Protein AF-0000000085047291 (afdb_homodimer)

Organism: Alkalihalophilus pseudofirmus (strain ATCC BAA-2126 / JCM 17055 / OF4) (NCBI:txid398511)

Radius of gyration: 19.47 Å; Cα contacts (8 Å, |Δi|>4): 853; chains: 2; bounding box: 45×59×49 Å

Structure (mmCIF, N/CA/C/O backbone):
data_AF-0000000085047291-model_v1
#
loop_
_entity.id
_entity.type
_entity.pdbx_description
1 polymer 'Uncharacterized protein'
#
loop_
_atom_site.group_PDB
_atom_site.id
_atom_site.type_symbol
_atom_site.lab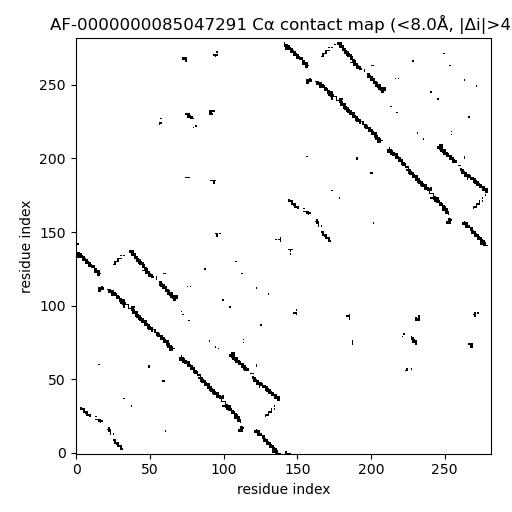el_atom_id
_atom_site.label_alt_id
_atom_site.label_comp_id
_atom_site.label_asym_id
_atom_site.label_entity_id
_atom_site.label_seq_id
_atom_site.pdbx_PDB_ins_code
_atom_site.Cartn_x
_atom_site.Cartn_y
_atom_site.Cartn_z
_atom_site.occupancy
_atom_site.B_iso_or_equiv
_atom_site.auth_seq_id
_atom_site.auth_comp_id
_atom_site.auth_asym_id
_atom_site.auth_atom_id
_atom_site.pdbx_PDB_model_num
ATOM 1 N N . MET A 1 1 ? -6.254 18.75 12.492 1 79.25 1 MET A N 1
ATOM 2 C CA . MET A 1 1 ? -5.867 18.016 11.305 1 79.25 1 MET A CA 1
ATOM 3 C C . MET A 1 1 ? -6.848 16.875 11.031 1 79.25 1 MET A C 1
ATOM 5 O O . MET A 1 1 ? -7.605 16.922 10.062 1 79.25 1 MET A O 1
ATOM 9 N N . LEU A 1 2 ? -6.922 15.859 11.883 1 76.75 2 LEU A N 1
ATOM 10 C CA . LEU A 1 2 ? -7.91 14.781 11.789 1 76.75 2 LEU A CA 1
ATOM 11 C C . LEU A 1 2 ? -9.289 15.273 12.211 1 76.75 2 LEU A C 1
ATOM 13 O O . LEU A 1 2 ? -9.453 15.82 13.312 1 76.75 2 LEU A O 1
ATOM 17 N N . THR A 1 3 ? -10.227 15.109 11.406 1 83.12 3 THR A N 1
ATOM 18 C CA . THR A 1 3 ? -11.523 15.703 11.727 1 83.12 3 THR A CA 1
ATOM 19 C C . THR A 1 3 ? -12.578 14.617 11.914 1 83.12 3 THR A C 1
ATOM 21 O O . THR A 1 3 ? -13.547 14.805 12.664 1 83.12 3 THR A O 1
ATOM 24 N N . GLU A 1 4 ? -12.484 13.602 11.258 1 88.69 4 GLU A N 1
ATOM 25 C CA . GLU A 1 4 ? -13.414 12.484 11.391 1 88.69 4 GLU A CA 1
ATOM 26 C C . GLU A 1 4 ? -12.695 11.141 11.25 1 88.69 4 GLU A C 1
ATOM 28 O O . GLU A 1 4 ? -11.648 11.062 10.594 1 88.69 4 GLU A O 1
ATOM 33 N N . PHE A 1 5 ? -13.258 10.125 11.867 1 93.19 5 PHE A N 1
ATOM 34 C CA . PHE A 1 5 ? -12.68 8.781 11.852 1 93.19 5 PHE A CA 1
ATOM 35 C C . PHE A 1 5 ? -13.773 7.723 11.914 1 93.19 5 PHE A C 1
ATOM 37 O O . PHE A 1 5 ? -14.742 7.867 12.656 1 93.19 5 PHE A O 1
ATOM 44 N N . ASP A 1 6 ? -13.602 6.781 11.078 1 96.25 6 ASP A N 1
ATOM 45 C CA . ASP A 1 6 ? -14.422 5.578 11.148 1 96.25 6 ASP A CA 1
ATOM 46 C C . ASP A 1 6 ? -13.578 4.324 10.945 1 96.25 6 ASP A C 1
ATOM 48 O O . ASP A 1 6 ? -12.469 4.398 10.414 1 96.25 6 ASP A O 1
ATOM 52 N N . GLY A 1 7 ? -14.047 3.189 11.453 1 96.06 7 GLY A N 1
ATOM 53 C CA . GLY A 1 7 ? -13.352 1.923 11.289 1 96.06 7 GLY A CA 1
ATOM 54 C C . GLY A 1 7 ? -14.266 0.719 11.406 1 96.06 7 GLY A C 1
ATOM 55 O O . GLY A 1 7 ? -15.359 0.817 11.977 1 96.06 7 GLY A O 1
ATOM 56 N N . SER A 1 8 ? -13.82 -0.285 10.766 1 95.75 8 SER A N 1
ATOM 57 C CA . SER A 1 8 ? -14.492 -1.574 10.867 1 95.75 8 SER A CA 1
ATOM 58 C C . SER A 1 8 ? -13.508 -2.695 11.164 1 95.75 8 SER A C 1
ATOM 60 O O . SER A 1 8 ? -12.344 -2.633 10.75 1 95.75 8 SER A O 1
ATOM 62 N N . VAL A 1 9 ? -13.914 -3.662 11.961 1 95 9 VAL A N 1
ATOM 63 C CA . VAL A 1 9 ? -13.195 -4.906 12.211 1 95 9 VAL A CA 1
ATOM 64 C C . VAL A 1 9 ? -14.078 -6.098 11.844 1 95 9 VAL A C 1
ATOM 66 O O . VAL A 1 9 ? -15.211 -6.207 12.312 1 95 9 VAL A O 1
ATOM 69 N N . THR A 1 10 ? -13.594 -6.836 10.93 1 93.81 10 THR A N 1
ATOM 70 C CA . THR A 1 10 ? -14.227 -8.102 10.586 1 93.81 10 THR A CA 1
ATOM 71 C C . THR A 1 10 ? -13.492 -9.273 11.234 1 93.81 10 THR A C 1
ATOM 73 O O . THR A 1 10 ? -12.453 -9.703 10.75 1 93.81 10 THR A O 1
ATOM 76 N N . PRO A 1 11 ? -14.039 -9.797 12.234 1 88.94 11 PRO A N 1
ATOM 77 C CA . PRO A 1 11 ? -13.297 -10.75 13.062 1 88.94 11 PRO A CA 1
ATOM 78 C C . PRO A 1 11 ? -13.289 -12.164 12.484 1 88.94 11 PRO A C 1
ATOM 80 O O . PRO A 1 11 ? -12.344 -12.922 12.703 1 88.94 11 PRO A O 1
ATOM 83 N N . ALA A 1 12 ? -14.344 -12.578 11.781 1 88.19 12 ALA A N 1
ATOM 84 C CA . ALA A 1 12 ? -14.469 -13.945 11.273 1 88.19 12 ALA A CA 1
ATOM 85 C C . ALA A 1 12 ? -13.781 -14.086 9.922 1 88.19 12 ALA A C 1
ATOM 87 O O . ALA A 1 12 ? -13.781 -13.156 9.109 1 88.19 12 ALA A O 1
ATOM 88 N N . PRO A 1 13 ? -13.156 -15.195 9.742 1 91.06 13 PRO A N 1
ATOM 89 C CA . PRO A 1 13 ? -12.586 -15.445 8.414 1 91.06 13 PRO A CA 1
ATOM 90 C C . PRO A 1 13 ? -13.633 -15.398 7.309 1 91.06 13 PRO A C 1
ATOM 92 O O . PRO A 1 13 ? -14.773 -15.836 7.504 1 91.06 13 PRO A O 1
ATOM 95 N N . ILE A 1 14 ? -13.32 -14.812 6.262 1 93.62 14 ILE A N 1
ATOM 96 C CA . ILE A 1 14 ? -14.148 -14.734 5.062 1 93.62 14 ILE A CA 1
ATOM 97 C C . ILE A 1 14 ? -13.477 -15.492 3.922 1 93.62 14 ILE A C 1
ATOM 99 O O . ILE A 1 14 ? -12.305 -15.242 3.609 1 93.62 14 ILE A O 1
ATOM 103 N N . THR A 1 15 ? -14.18 -16.422 3.332 1 93.75 15 THR A N 1
ATOM 104 C CA . THR A 1 15 ? -13.703 -17.078 2.121 1 93.75 15 THR A CA 1
ATOM 105 C C . THR A 1 15 ? -13.781 -16.125 0.925 1 93.75 15 THR A C 1
ATOM 107 O O . THR A 1 15 ? -14.836 -15.547 0.658 1 93.75 15 THR A O 1
ATOM 110 N N . ILE A 1 16 ? -12.648 -16.016 0.282 1 91.88 16 ILE A N 1
ATOM 111 C CA . ILE A 1 16 ? -12.586 -15.125 -0.876 1 91.88 16 ILE A CA 1
ATOM 112 C C . ILE A 1 16 ? -12.984 -15.898 -2.135 1 91.88 16 ILE A C 1
ATOM 114 O O . ILE A 1 16 ? -12.422 -16.953 -2.426 1 91.88 16 ILE A O 1
ATOM 118 N N . THR A 1 17 ? -13.883 -15.359 -2.871 1 87.12 17 THR A N 1
ATOM 119 C CA . THR A 1 17 ? -14.477 -16.016 -4.027 1 87.12 17 THR A CA 1
ATOM 120 C C . THR A 1 17 ? -13.641 -15.773 -5.281 1 87.12 17 THR A C 1
ATOM 122 O O . THR A 1 17 ? -12.828 -14.844 -5.316 1 87.12 17 THR A O 1
ATOM 125 N N . GLU A 1 18 ? -13.898 -16.656 -6.211 1 83.19 18 GLU A N 1
ATOM 126 C CA . GLU A 1 18 ? -13.219 -16.531 -7.5 1 83.19 18 GLU A CA 1
ATOM 127 C C . GLU A 1 18 ? -14.156 -15.945 -8.562 1 83.19 18 GLU A C 1
ATOM 129 O O . GLU A 1 18 ? -15.352 -16.25 -8.57 1 83.19 18 GLU A O 1
ATOM 134 N N . PRO A 1 19 ? -13.43 -15.234 -9.461 1 75.75 19 PRO A N 1
ATOM 135 C CA . PRO A 1 19 ? -14.281 -14.828 -10.586 1 75.75 19 PRO A CA 1
ATOM 136 C C . PRO A 1 19 ? -14.883 -16.031 -11.328 1 75.75 19 PRO A C 1
ATOM 138 O O . PRO A 1 19 ? -14.242 -17.078 -11.43 1 75.75 19 PRO A O 1
ATOM 141 N N . PRO A 1 20 ? -16.141 -15.789 -11.711 1 81.06 20 PRO A N 1
ATOM 142 C CA . PRO A 1 20 ? -16.875 -14.539 -11.938 1 81.06 20 PRO A CA 1
ATOM 143 C C . PRO A 1 20 ? -17.75 -14.156 -10.75 1 81.06 20 PRO A C 1
ATOM 145 O O . PRO A 1 20 ? -18.625 -13.297 -10.875 1 8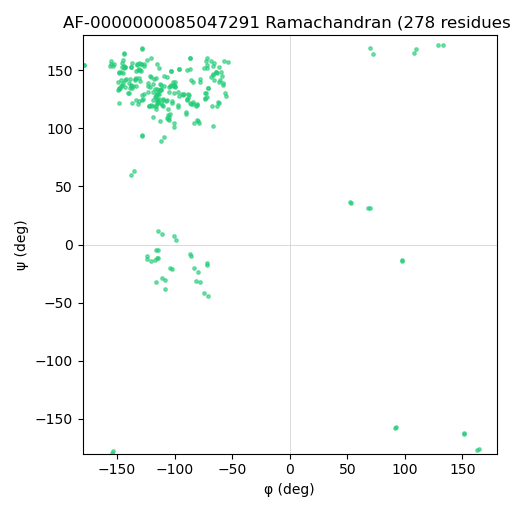1.06 20 PRO A O 1
ATOM 148 N N . ALA A 1 21 ? -17.641 -14.961 -9.672 1 85.06 21 ALA A N 1
ATOM 149 C CA . ALA A 1 21 ? -18.422 -14.555 -8.508 1 85.06 21 ALA A CA 1
ATOM 150 C C . ALA A 1 21 ? -18.125 -13.109 -8.125 1 85.06 21 ALA A C 1
ATOM 152 O O . ALA A 1 21 ? -17.094 -12.547 -8.516 1 85.06 21 ALA A O 1
ATOM 153 N N . ASP A 1 22 ? -19.078 -12.578 -7.457 1 90.88 22 ASP A N 1
ATOM 154 C CA . ASP A 1 22 ? -18.922 -11.219 -6.957 1 90.88 22 ASP A CA 1
ATOM 155 C C . ASP A 1 22 ? -17.828 -11.148 -5.898 1 90.88 22 ASP A C 1
ATOM 157 O O . ASP A 1 22 ? -17.641 -12.094 -5.129 1 90.88 22 ASP A O 1
ATOM 161 N N . PRO A 1 23 ? -17.141 -10 -5.887 1 95.06 23 PRO A N 1
ATOM 162 C CA . PRO A 1 23 ? -16.156 -9.812 -4.812 1 95.06 23 PRO A CA 1
ATOM 163 C C . PRO A 1 23 ? -16.797 -9.875 -3.424 1 95.06 23 PRO A C 1
ATOM 165 O O . PRO A 1 23 ? -17.938 -9.453 -3.246 1 95.06 23 PRO A O 1
ATOM 168 N N . VAL A 1 24 ? -16.062 -10.344 -2.451 1 96.56 24 VAL A N 1
ATOM 169 C CA . VAL A 1 24 ? -16.531 -10.352 -1.069 1 96.56 24 VAL A CA 1
ATOM 170 C C . VAL A 1 24 ? -16.141 -9.039 -0.389 1 96.56 24 VAL A C 1
ATOM 172 O O . VAL A 1 24 ? -15.102 -8.461 -0.695 1 96.56 24 VAL A O 1
ATOM 175 N N . THR A 1 25 ? -16.953 -8.594 0.585 1 97.5 25 THR A N 1
ATOM 176 C CA . THR A 1 25 ? -16.672 -7.395 1.362 1 97.5 25 THR A CA 1
ATOM 177 C C . THR A 1 25 ? -15.883 -7.742 2.625 1 97.5 25 THR A C 1
ATOM 179 O O . THR A 1 25 ? -16.297 -8.602 3.4 1 97.5 25 THR A O 1
ATOM 182 N N . LEU A 1 26 ? -14.789 -7.016 2.828 1 97.81 26 LEU A N 1
ATOM 183 C CA . LEU A 1 26 ? -13.961 -7.262 4.004 1 97.81 26 LEU A CA 1
ATOM 184 C C . LEU A 1 26 ? -14.188 -6.184 5.062 1 97.81 26 LEU A C 1
ATOM 186 O O . LEU A 1 26 ? -13.844 -6.375 6.23 1 97.81 26 LEU A O 1
ATOM 190 N N . GLY A 1 27 ? -14.688 -5.07 4.676 1 98.06 27 GLY A N 1
ATOM 191 C CA . GLY A 1 27 ? -14.969 -3.979 5.594 1 98.06 27 GLY A CA 1
ATOM 192 C C . GLY A 1 27 ? -15.586 -2.773 4.914 1 98.06 27 GLY A C 1
ATOM 193 O O . GLY A 1 27 ? -15.383 -2.555 3.717 1 98.06 27 GLY A O 1
ATOM 194 N N . THR A 1 28 ? -16.297 -2.014 5.621 1 98.38 28 THR A N 1
ATOM 195 C CA . THR A 1 28 ? -16.906 -0.781 5.148 1 98.38 28 THR A CA 1
ATOM 196 C C . THR A 1 28 ? -16.766 0.328 6.188 1 98.38 28 THR A C 1
ATOM 198 O O . THR A 1 28 ? -16.938 0.088 7.387 1 98.38 28 THR A O 1
ATOM 201 N N . VAL A 1 29 ? -16.453 1.478 5.75 1 98.31 29 VAL A N 1
ATOM 202 C CA . VAL A 1 29 ? -16.375 2.658 6.605 1 98.31 29 VAL A CA 1
ATOM 203 C C . VAL A 1 29 ? -17.109 3.824 5.941 1 98.31 29 VAL A C 1
ATOM 205 O O . VAL A 1 29 ? -17.25 3.854 4.715 1 98.31 29 VAL A O 1
ATOM 208 N N . ARG A 1 30 ? -17.531 4.727 6.754 1 98.19 30 ARG A N 1
ATOM 209 C CA . ARG A 1 30 ? -18.297 5.863 6.266 1 98.19 30 ARG A CA 1
ATOM 210 C C . ARG A 1 30 ? -17.875 7.156 6.953 1 98.19 30 ARG A C 1
ATOM 212 O O . ARG A 1 30 ? -17.672 7.18 8.172 1 98.19 30 ARG A O 1
ATOM 219 N N . LEU A 1 31 ? -17.703 8.172 6.137 1 97.44 31 LEU A N 1
ATOM 220 C CA . LEU A 1 31 ? -17.359 9.5 6.637 1 97.44 31 LEU A CA 1
ATOM 221 C C . LEU A 1 31 ? -18.297 10.555 6.062 1 97.44 31 LEU A C 1
ATOM 223 O O . LEU A 1 31 ? -18.875 10.359 4.992 1 97.44 31 LEU A O 1
ATOM 227 N N . PHE A 1 32 ? -18.406 11.609 6.777 1 96.5 32 PHE A N 1
ATOM 228 C CA . PHE A 1 32 ? -19.047 12.805 6.25 1 96.5 32 PHE A CA 1
ATOM 229 C C . PHE A 1 32 ? -18.016 13.875 5.918 1 96.5 32 PHE A C 1
ATOM 231 O O . PHE A 1 32 ? -17.422 14.477 6.816 1 96.5 32 PHE A O 1
ATOM 238 N N . ILE A 1 33 ? -17.828 14.078 4.648 1 94.56 33 ILE A N 1
ATOM 239 C CA . ILE A 1 33 ? -16.859 15.07 4.176 1 94.56 33 ILE A CA 1
ATOM 240 C C . ILE A 1 33 ? -17.531 16.438 4.098 1 94.56 33 ILE A C 1
ATOM 242 O O . ILE A 1 33 ? -18.469 16.641 3.324 1 94.56 33 ILE A O 1
ATOM 246 N N . ASP A 1 34 ? -17.031 17.406 4.789 1 92.25 34 ASP A N 1
ATOM 247 C CA . ASP A 1 34 ? -17.703 18.688 4.863 1 92.25 34 ASP A CA 1
ATOM 248 C C . ASP A 1 34 ? -16.859 19.797 4.23 1 92.25 34 ASP A C 1
ATOM 250 O O . ASP A 1 34 ? -17.297 20.938 4.141 1 92.25 34 ASP A O 1
ATOM 254 N N . ASP A 1 35 ? -15.672 19.5 3.812 1 91.94 35 ASP A N 1
ATOM 255 C CA . ASP A 1 35 ? -14.734 20.453 3.205 1 91.94 35 ASP A CA 1
ATOM 256 C C . ASP A 1 35 ? -14 19.812 2.027 1 91.94 35 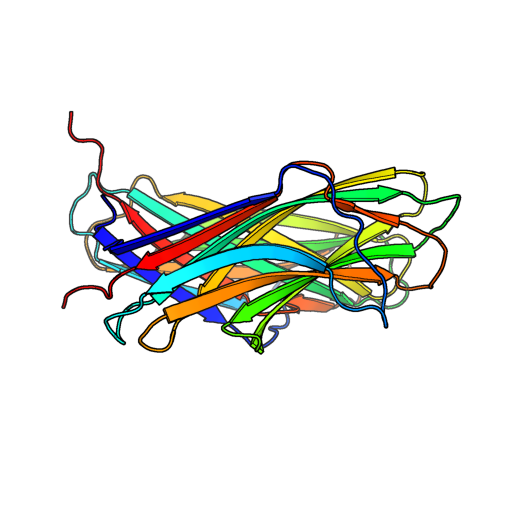ASP A C 1
ATOM 258 O O . ASP A 1 35 ? -13.383 18.75 2.17 1 91.94 35 ASP A O 1
ATOM 262 N N . LEU A 1 36 ? -13.945 20.453 0.867 1 90.81 36 LEU A N 1
ATOM 263 C CA . LEU A 1 36 ? -13.359 19.906 -0.359 1 90.81 36 LEU A CA 1
ATOM 264 C C . LEU A 1 36 ? -11.844 19.844 -0.254 1 90.81 36 LEU A C 1
ATOM 266 O O . LEU A 1 36 ? -11.188 19.156 -1.05 1 90.81 36 LEU A O 1
ATOM 270 N N . THR A 1 37 ? -11.266 20.531 0.674 1 89.62 37 THR A N 1
ATOM 271 C CA . THR A 1 37 ? -9.812 20.516 0.806 1 89.62 37 THR A CA 1
ATOM 272 C C . THR A 1 37 ? -9.352 19.344 1.662 1 89.62 37 THR A C 1
ATOM 274 O O . THR A 1 37 ? -8.156 19.062 1.76 1 89.62 37 THR A O 1
ATOM 277 N N . ASP A 1 38 ? -10.32 18.688 2.252 1 91.94 38 ASP A N 1
ATOM 278 C CA . ASP A 1 38 ? -9.977 17.547 3.105 1 91.94 38 ASP A CA 1
ATOM 279 C C . ASP A 1 38 ? -9.578 16.328 2.271 1 91.94 38 ASP A C 1
ATOM 281 O O . ASP A 1 38 ? -9.938 16.234 1.097 1 91.94 38 ASP A O 1
ATOM 285 N N . ARG A 1 39 ? -8.781 15.508 2.805 1 94.44 39 ARG A N 1
ATOM 286 C CA . ARG A 1 39 ? -8.391 14.219 2.252 1 94.44 39 ARG A CA 1
ATOM 287 C C . ARG A 1 39 ? -8.766 13.086 3.197 1 94.44 39 ARG A C 1
ATOM 289 O O . ARG A 1 39 ? -9.07 13.32 4.367 1 94.44 39 ARG A O 1
ATOM 296 N N . VAL A 1 40 ? -8.82 11.914 2.611 1 96.75 40 VAL A N 1
ATOM 297 C CA . VAL A 1 40 ? -9.148 10.773 3.453 1 96.75 40 VAL A CA 1
ATOM 298 C C . VAL A 1 40 ? -8.023 9.734 3.371 1 96.75 40 VAL A C 1
ATOM 300 O O . VAL A 1 40 ? -7.68 9.273 2.283 1 96.75 40 VAL A O 1
ATOM 303 N N . LEU A 1 41 ? -7.422 9.453 4.492 1 97.38 41 LEU A N 1
ATOM 304 C CA . LEU A 1 41 ? -6.438 8.383 4.605 1 97.38 41 LEU A CA 1
ATOM 305 C C . LEU A 1 41 ? -7.109 7.066 4.965 1 97.38 41 LEU A C 1
ATOM 307 O O . LEU A 1 41 ? -7.707 6.941 6.039 1 97.38 41 LEU A O 1
ATOM 311 N N . LEU A 1 42 ? -7.062 6.086 4.035 1 98.31 42 LEU A N 1
ATOM 312 C CA . LEU A 1 42 ? -7.605 4.746 4.234 1 98.31 42 LEU A CA 1
ATOM 313 C C . LEU A 1 42 ? -6.496 3.762 4.594 1 98.31 42 LEU A C 1
ATOM 315 O O . LEU A 1 42 ? -5.426 3.777 3.986 1 98.31 42 LEU A O 1
ATOM 319 N N . GLN A 1 43 ? -6.758 2.92 5.59 1 98 43 GLN A N 1
ATOM 320 C CA . GLN A 1 43 ? -5.766 1.934 6.012 1 98 43 GLN A CA 1
ATOM 321 C C . GLN A 1 43 ? -6.422 0.587 6.305 1 98 43 GLN A C 1
ATOM 323 O O . GLN A 1 43 ? -7.52 0.532 6.863 1 98 43 GLN A O 1
ATOM 328 N N . ALA A 1 44 ? -5.68 -0.471 5.918 1 98.25 44 ALA A N 1
ATOM 329 C CA . ALA A 1 44 ? -6.199 -1.812 6.172 1 98.25 44 ALA A CA 1
ATOM 330 C C . ALA A 1 44 ? -5.078 -2.77 6.566 1 98.25 44 ALA A C 1
ATOM 332 O O . ALA A 1 44 ? -3.949 -2.643 6.086 1 98.25 44 ALA A O 1
ATOM 333 N N . THR A 1 45 ? -5.312 -3.631 7.449 1 96.81 45 THR A N 1
ATOM 334 C CA . THR A 1 45 ? -4.543 -4.836 7.73 1 96.81 45 THR A CA 1
ATOM 335 C C . THR A 1 45 ? -5.367 -6.086 7.441 1 96.81 45 THR A C 1
ATOM 337 O O . THR A 1 45 ? -6.438 -6.277 8.023 1 96.81 45 THR A O 1
ATOM 340 N N . ILE A 1 46 ? -4.871 -6.949 6.551 1 97.44 46 ILE A N 1
ATOM 341 C CA . ILE A 1 46 ? -5.617 -8.102 6.059 1 97.44 46 ILE A CA 1
ATOM 342 C C . ILE A 1 46 ? -4.773 -9.367 6.203 1 97.44 46 ILE A C 1
ATOM 344 O O . ILE A 1 46 ? -3.969 -9.688 5.324 1 97.44 46 ILE A O 1
ATOM 348 N N . PRO A 1 47 ? -4.938 -10.062 7.254 1 96.94 47 PRO A N 1
ATOM 349 C CA . PRO A 1 47 ? -4.34 -11.406 7.293 1 96.94 47 PRO A CA 1
ATOM 350 C C . PRO A 1 47 ? -5.09 -12.406 6.418 1 96.94 47 PRO A C 1
ATOM 352 O O . PRO A 1 47 ? -6.316 -12.5 6.492 1 96.94 47 PRO A O 1
ATOM 355 N N . TRP A 1 48 ? -4.367 -13.125 5.59 1 95.19 48 TRP A N 1
ATOM 356 C CA . TRP A 1 48 ? -5.035 -14.094 4.723 1 95.19 48 TRP A CA 1
ATOM 357 C C . TRP A 1 48 ? -4.18 -15.344 4.543 1 95.19 48 TRP A C 1
ATOM 359 O O . TRP A 1 48 ? -2.992 -15.344 4.883 1 95.19 48 TRP A O 1
ATOM 369 N N . ARG A 1 49 ? -4.887 -16.359 4.059 1 93.12 49 ARG A N 1
ATOM 370 C CA . ARG A 1 49 ? -4.23 -17.641 3.891 1 93.12 49 ARG A CA 1
ATOM 371 C C . ARG A 1 49 ? -4.727 -18.359 2.637 1 93.12 49 ARG A C 1
ATOM 373 O O . ARG A 1 49 ? -5.824 -18.078 2.15 1 93.12 49 ARG A O 1
ATOM 380 N N . ILE A 1 50 ? -3.857 -19.172 2.123 1 91 50 ILE A N 1
ATOM 381 C CA . ILE A 1 50 ? -4.188 -20.047 1.006 1 91 50 ILE A CA 1
ATOM 382 C C . ILE A 1 50 ? -4.117 -21.516 1.455 1 91 50 ILE A C 1
ATOM 384 O O . ILE A 1 50 ? -3.166 -21.906 2.127 1 91 50 ILE A O 1
ATOM 388 N N . ASP A 1 51 ? -5.145 -22.219 1.164 1 88.31 51 ASP A N 1
ATOM 389 C CA . ASP A 1 51 ? -5.16 -23.656 1.334 1 88.31 51 ASP A CA 1
ATOM 390 C C . ASP A 1 51 ? -5.285 -24.375 -0.013 1 88.31 51 ASP A C 1
ATOM 392 O O . ASP A 1 51 ? -6.176 -24.062 -0.804 1 88.31 51 ASP A O 1
ATOM 396 N N . LEU A 1 52 ? -4.316 -25.188 -0.266 1 83.38 52 LEU A N 1
ATOM 397 C CA . LEU A 1 52 ? -4.309 -25.891 -1.546 1 83.38 52 LEU A CA 1
ATOM 398 C C . LEU A 1 52 ? -4.062 -27.391 -1.346 1 83.38 52 LEU A C 1
ATOM 400 O O . LEU A 1 52 ? -3.684 -27.812 -0.254 1 83.38 52 LEU A O 1
ATOM 404 N N . GLU A 1 53 ? -4.508 -28.219 -2.316 1 77.31 53 GLU A N 1
ATOM 405 C CA . GLU A 1 53 ? -4.203 -29.641 -2.354 1 77.31 53 GLU A CA 1
ATOM 406 C C . GLU A 1 53 ? -3.277 -29.984 -3.52 1 77.31 53 GLU A C 1
ATOM 408 O O . GLU A 1 53 ? -3.74 -30.219 -4.637 1 77.31 53 GLU A O 1
ATOM 413 N N . ASP A 1 54 ? -2.012 -29.922 -3.305 1 75.25 54 ASP A N 1
ATOM 414 C CA . ASP A 1 54 ? -1.031 -30.391 -4.281 1 75.25 54 ASP A CA 1
ATOM 415 C C . ASP A 1 54 ? -0.991 -29.469 -5.5 1 75.25 54 ASP A C 1
ATOM 417 O O . ASP A 1 54 ? -1.006 -29.938 -6.637 1 75.25 54 ASP A O 1
ATOM 421 N N . GLU A 1 55 ? -1.229 -28.266 -5.41 1 75.81 55 GLU A N 1
ATOM 422 C CA . GLU A 1 55 ? -1.176 -27.328 -6.527 1 75.81 55 GLU A CA 1
ATOM 423 C C . GLU A 1 55 ? 0.058 -26.438 -6.438 1 75.81 55 GLU A C 1
ATOM 425 O O . GLU A 1 55 ? 0.586 -26.203 -5.348 1 75.81 55 GLU A O 1
ATOM 430 N N . THR A 1 56 ? 0.566 -26.156 -7.598 1 77.62 56 THR A N 1
ATOM 431 C CA . THR A 1 56 ? 1.662 -25.203 -7.695 1 77.62 56 THR A CA 1
ATOM 432 C C . THR A 1 56 ? 1.274 -24.031 -8.586 1 77.62 56 THR A C 1
ATOM 434 O O . THR A 1 56 ? 0.409 -24.156 -9.453 1 77.62 56 THR A O 1
ATOM 437 N N . GLY A 1 57 ? 1.707 -22.828 -8.281 1 82.19 57 GLY A N 1
ATOM 438 C CA . GLY A 1 57 ? 1.437 -21.641 -9.078 1 82.19 57 GLY A CA 1
ATOM 439 C C . GLY A 1 57 ? 1.418 -20.375 -8.258 1 82.19 57 GLY A C 1
ATOM 440 O O . GLY A 1 57 ? 2.051 -20.297 -7.203 1 82.19 57 GLY A O 1
ATOM 441 N N . LEU A 1 58 ? 0.831 -19.344 -8.828 1 84.75 58 LEU A N 1
ATOM 442 C CA . LEU A 1 58 ? 0.652 -18.062 -8.164 1 84.75 58 LEU A CA 1
ATOM 443 C C . LEU A 1 58 ? -0.781 -17.891 -7.668 1 84.75 58 LEU A C 1
ATOM 445 O O . LEU A 1 58 ? -1.729 -18.047 -8.438 1 84.75 58 LEU A O 1
ATOM 449 N N . PHE A 1 59 ? -0.876 -17.656 -6.371 1 87.25 59 PHE A N 1
ATOM 450 C CA . PHE A 1 59 ? -2.182 -17.531 -5.734 1 87.25 59 PHE A CA 1
ATOM 451 C C . PHE A 1 59 ? -2.234 -16.281 -4.844 1 87.25 59 PHE A C 1
ATOM 453 O O . PHE A 1 59 ? -1.225 -15.891 -4.262 1 87.25 59 PHE A O 1
ATOM 460 N N . GLY A 1 60 ? -3.402 -15.781 -4.758 1 90.75 60 GLY A N 1
ATOM 461 C CA . GLY A 1 60 ? -3.562 -14.68 -3.826 1 90.75 60 GLY 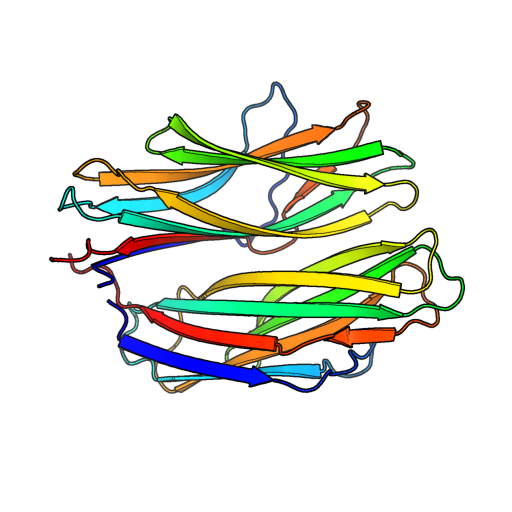A CA 1
ATOM 462 C C . GLY A 1 60 ? -4.82 -13.867 -4.074 1 90.75 60 GLY A C 1
ATOM 463 O O . GLY A 1 60 ? -5.66 -14.25 -4.887 1 90.75 60 GLY A O 1
ATOM 464 N N . PRO A 1 61 ? -5.012 -12.875 -3.367 1 94.25 61 PRO A N 1
ATOM 465 C CA . PRO A 1 61 ? -6.191 -12.016 -3.508 1 94.25 61 PRO A CA 1
ATOM 466 C C . PRO A 1 61 ? -5.93 -10.789 -4.375 1 94.25 61 PRO A C 1
ATOM 468 O O . PRO A 1 61 ? -4.793 -10.32 -4.457 1 94.25 61 PRO A O 1
ATOM 471 N N . ILE A 1 62 ? -6.953 -10.359 -4.992 1 95.5 62 ILE A N 1
ATOM 472 C CA . ILE A 1 62 ? -7.074 -9.008 -5.531 1 95.5 62 ILE A CA 1
ATOM 473 C C . ILE A 1 62 ? -7.84 -8.125 -4.547 1 95.5 62 ILE A C 1
ATOM 475 O O . ILE A 1 62 ? -8.992 -8.406 -4.219 1 95.5 62 ILE A O 1
ATOM 479 N N . PHE A 1 63 ? -7.184 -7.102 -4.074 1 97.12 63 PHE A N 1
ATOM 480 C CA . PHE A 1 63 ? -7.855 -6.172 -3.172 1 97.12 63 PHE A CA 1
ATOM 481 C C . PHE A 1 63 ? -8.32 -4.93 -3.922 1 97.12 63 PHE A C 1
ATOM 483 O O . PHE A 1 63 ? -7.609 -4.414 -4.785 1 97.12 63 PHE A O 1
ATOM 490 N N . ARG A 1 64 ? -9.531 -4.488 -3.543 1 97.88 64 ARG A N 1
ATOM 491 C CA . ARG A 1 64 ? -10.062 -3.242 -4.09 1 97.88 64 ARG A CA 1
ATOM 492 C C . ARG A 1 64 ? -10.656 -2.371 -2.988 1 97.88 64 ARG A C 1
ATOM 494 O O . ARG A 1 64 ? -11.266 -2.881 -2.049 1 97.88 64 ARG A O 1
ATOM 501 N N . ILE A 1 65 ? -10.406 -1.098 -3.176 1 98.5 65 ILE A N 1
ATOM 502 C CA . ILE A 1 65 ? -11.164 -0.125 -2.391 1 98.5 65 ILE A CA 1
ATOM 503 C C . ILE A 1 65 ? -12.133 0.629 -3.297 1 98.5 65 ILE A C 1
ATOM 505 O O . ILE A 1 65 ? -11.727 1.206 -4.309 1 98.5 65 ILE A O 1
ATOM 509 N N . LEU A 1 66 ? -13.383 0.598 -2.908 1 98.62 66 LEU A N 1
ATOM 510 C CA . LEU A 1 66 ? -14.445 1.308 -3.619 1 98.62 66 LEU A CA 1
ATOM 511 C C . LEU A 1 66 ? -14.836 2.582 -2.879 1 98.62 66 LEU A C 1
ATOM 513 O O . LEU A 1 66 ? -14.914 2.59 -1.647 1 98.62 66 LEU A O 1
ATOM 517 N N . ARG A 1 67 ? -15.023 3.6 -3.588 1 98.69 67 ARG A N 1
ATOM 518 C CA . ARG A 1 67 ? -15.641 4.832 -3.109 1 98.69 67 ARG A CA 1
ATOM 519 C C . ARG A 1 67 ? -17.062 4.984 -3.652 1 98.69 67 ARG A C 1
ATOM 521 O O . ARG A 1 67 ? -17.25 5.219 -4.848 1 98.69 67 ARG A O 1
ATOM 528 N N . ASN A 1 68 ? -18 4.84 -2.834 1 98.38 68 ASN A N 1
ATOM 529 C CA . ASN A 1 68 ? -19.391 4.867 -3.258 1 98.38 68 ASN A CA 1
ATOM 530 C C . ASN A 1 68 ? -19.656 3.885 -4.398 1 98.38 68 ASN A C 1
ATOM 532 O O . ASN A 1 68 ? -20.344 4.219 -5.367 1 98.38 68 ASN A O 1
ATOM 536 N N . GLY A 1 69 ? -18.969 2.758 -4.344 1 97.44 69 GLY A N 1
ATOM 537 C CA . GLY A 1 69 ? -19.234 1.692 -5.297 1 97.44 69 GLY A CA 1
ATOM 538 C C . GLY A 1 69 ? -18.266 1.686 -6.461 1 97.44 69 GLY A C 1
ATOM 539 O O . GLY A 1 69 ? -18.172 0.701 -7.199 1 97.44 69 GLY A O 1
ATOM 540 N N . ASP A 1 70 ? -17.5 2.766 -6.641 1 97.75 70 ASP A N 1
ATOM 541 C CA . ASP A 1 70 ? -16.531 2.85 -7.723 1 97.75 70 ASP A CA 1
ATOM 542 C C . ASP A 1 70 ? -15.117 2.541 -7.223 1 97.75 70 ASP A C 1
ATOM 544 O O . ASP A 1 70 ? -14.695 3.07 -6.195 1 97.75 70 ASP A O 1
ATOM 548 N N . PRO A 1 71 ? -14.406 1.771 -7.984 1 97.31 71 PRO A N 1
ATOM 549 C CA . PRO A 1 71 ? -13.055 1.443 -7.531 1 97.31 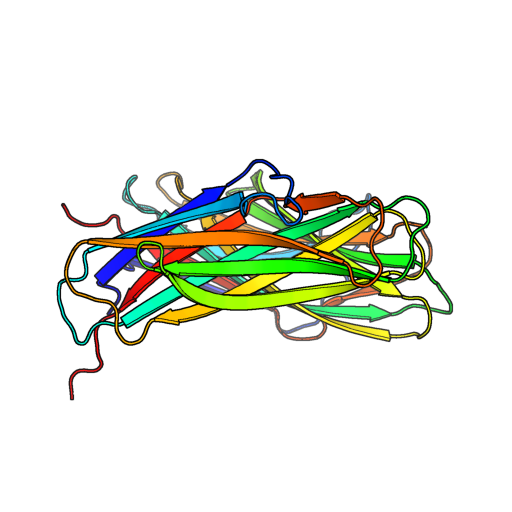71 PRO A CA 1
ATOM 550 C C . PRO A 1 71 ? -12.102 2.637 -7.602 1 97.31 71 PRO A C 1
ATOM 552 O O . PRO A 1 71 ? -12.062 3.342 -8.609 1 97.31 71 PRO A O 1
ATOM 555 N N . ILE A 1 72 ? -11.281 2.877 -6.535 1 97.5 72 ILE A N 1
ATOM 556 C CA . ILE A 1 72 ? -10.289 3.951 -6.527 1 97.5 72 ILE A CA 1
ATOM 557 C C . ILE A 1 72 ? -8.906 3.373 -6.242 1 97.5 72 ILE A C 1
ATOM 559 O O . ILE A 1 72 ? -7.902 4.086 -6.312 1 97.5 72 ILE A O 1
ATOM 563 N N . PHE A 1 73 ? -8.875 2.158 -5.82 1 97.25 73 PHE A N 1
ATOM 564 C CA . PHE A 1 73 ? -7.629 1.424 -5.605 1 97.25 73 PHE A CA 1
ATOM 565 C C . PHE A 1 73 ? -7.805 -0.05 -5.953 1 97.25 73 PHE A C 1
ATOM 567 O O . PHE A 1 73 ? -8.844 -0.646 -5.648 1 97.25 73 PHE A O 1
ATOM 574 N N . GLU A 1 74 ? -6.852 -0.67 -6.59 1 97.12 74 GLU A N 1
ATOM 575 C CA . GLU A 1 74 ? -6.816 -2.105 -6.852 1 97.12 74 GLU A CA 1
ATOM 576 C C . GLU A 1 74 ? -5.383 -2.621 -6.906 1 97.12 74 GLU A C 1
ATOM 578 O O . GLU A 1 74 ? -4.531 -2.035 -7.578 1 97.12 74 GLU A O 1
ATOM 583 N N . ALA A 1 75 ? -5.152 -3.67 -6.25 1 95.25 75 ALA A N 1
ATOM 584 C CA . ALA A 1 75 ? -3.832 -4.289 -6.285 1 95.25 75 ALA A CA 1
ATOM 585 C C . ALA A 1 75 ? -3.924 -5.793 -6.027 1 95.25 75 ALA A C 1
ATOM 587 O O . ALA A 1 75 ? -4.875 -6.262 -5.398 1 95.25 75 ALA A O 1
ATOM 588 N N . ILE A 1 76 ? -2.963 -6.543 -6.504 1 93.69 76 ILE A N 1
ATOM 589 C CA . ILE A 1 76 ? -2.875 -7.992 -6.352 1 93.69 76 ILE A CA 1
ATOM 590 C C . ILE A 1 76 ? -1.705 -8.344 -5.434 1 93.69 76 ILE A C 1
ATOM 592 O O . ILE A 1 76 ? -0.628 -7.754 -5.539 1 93.69 76 ILE A O 1
ATOM 596 N N . ASP A 1 77 ? -1.907 -9.18 -4.516 1 94 77 ASP A N 1
ATOM 597 C CA . ASP A 1 77 ? -0.863 -9.727 -3.652 1 94 77 ASP A CA 1
ATOM 598 C C . ASP A 1 77 ? -0.757 -11.242 -3.801 1 94 77 ASP A C 1
ATOM 600 O O . ASP A 1 77 ? -1.613 -11.977 -3.309 1 94 77 ASP A O 1
ATOM 604 N N . THR A 1 78 ? 0.295 -11.688 -4.398 1 89.81 78 THR A N 1
ATOM 605 C CA . THR A 1 78 ? 0.346 -13.117 -4.715 1 89.81 78 THR A CA 1
ATOM 606 C C . THR A 1 78 ? 1.472 -13.797 -3.945 1 89.81 78 THR A C 1
ATOM 608 O O . THR A 1 78 ? 2.426 -13.148 -3.518 1 89.81 78 THR A O 1
ATOM 611 N N . LEU A 1 79 ? 1.305 -15.055 -3.76 1 86.06 79 LEU A N 1
ATOM 612 C CA . LEU A 1 79 ? 2.324 -16 -3.305 1 86.06 79 LEU A CA 1
ATOM 613 C C . LEU A 1 79 ? 2.574 -17.078 -4.352 1 86.06 79 LEU A C 1
ATOM 615 O O . LEU A 1 79 ? 1.634 -17.562 -4.98 1 86.06 79 LEU A O 1
ATOM 619 N N . GLN A 1 80 ? 3.826 -17.359 -4.5 1 83.88 80 GLN A N 1
ATOM 620 C CA . GLN A 1 80 ? 4.16 -18.547 -5.277 1 83.88 80 GLN A CA 1
ATOM 621 C C . GLN A 1 80 ? 4.215 -19.781 -4.387 1 83.88 80 GLN A C 1
ATOM 623 O O . GLN A 1 80 ? 4.945 -19.812 -3.393 1 83.88 80 GLN A O 1
ATOM 628 N N . ILE A 1 81 ? 3.49 -20.703 -4.805 1 80.44 81 ILE A N 1
ATOM 629 C CA . ILE A 1 81 ? 3.479 -21.953 -4.051 1 80.44 81 ILE A CA 1
ATOM 630 C C . ILE A 1 81 ? 4.031 -23.078 -4.918 1 80.44 81 ILE A C 1
ATOM 632 O O . ILE A 1 81 ? 3.527 -23.344 -6.012 1 80.44 81 ILE A O 1
ATOM 636 N N . THR A 1 82 ? 5.074 -23.625 -4.551 1 80.25 82 THR A N 1
ATOM 637 C CA . THR A 1 82 ? 5.707 -24.734 -5.273 1 80.25 82 THR A CA 1
ATOM 638 C C . THR A 1 82 ? 5.551 -26.047 -4.512 1 80.25 82 THR A C 1
ATOM 640 O O . THR A 1 82 ? 5.645 -27.125 -5.098 1 80.25 82 THR A O 1
ATOM 643 N N . ASP A 1 83 ? 5.5 -25.828 -3.227 1 78 83 ASP A N 1
ATOM 644 C CA . ASP A 1 83 ? 5.285 -26.969 -2.334 1 78 83 ASP A CA 1
ATOM 645 C C . ASP A 1 83 ? 4.504 -26.547 -1.089 1 78 83 ASP A C 1
ATOM 647 O O . ASP A 1 83 ? 4.594 -25.391 -0.653 1 78 83 ASP A O 1
ATOM 651 N N . GLY A 1 84 ? 3.781 -27.391 -0.615 1 75.69 84 GLY A N 1
ATOM 652 C CA . GLY A 1 84 ? 3.037 -27.109 0.602 1 75.69 84 GLY A CA 1
ATOM 653 C C . GLY A 1 84 ? 1.545 -26.969 0.367 1 75.69 84 GLY A C 1
ATOM 654 O O . GLY A 1 84 ? 1.1 -26.859 -0.777 1 75.69 84 GLY A O 1
ATOM 655 N N . PHE A 1 85 ? 0.85 -26.969 1.532 1 78.62 85 PHE A N 1
ATOM 656 C CA . PHE A 1 85 ? -0.605 -27.031 1.456 1 78.62 85 PHE A CA 1
ATOM 657 C C . PHE A 1 85 ? -1.232 -25.781 2.051 1 78.62 85 PHE A C 1
ATOM 659 O O . PHE A 1 85 ? -2.424 -25.531 1.865 1 78.62 85 PHE A O 1
ATOM 666 N N . CYS A 1 86 ? -0.373 -25.031 2.768 1 80.38 86 CYS A N 1
ATOM 667 C CA . CYS A 1 86 ? -0.946 -23.844 3.402 1 80.38 86 CYS A CA 1
ATOM 668 C C . CYS A 1 86 ? 0.088 -22.734 3.518 1 80.38 86 CYS A C 1
ATOM 670 O O . CYS A 1 86 ? 1.251 -22.984 3.832 1 80.38 86 CYS A O 1
ATOM 672 N N . PHE A 1 87 ? -0.419 -21.484 3.24 1 88.88 87 PHE A N 1
ATOM 673 C CA . PHE A 1 87 ? 0.436 -20.312 3.375 1 88.88 87 PHE A CA 1
ATOM 674 C C . PHE A 1 87 ? -0.331 -19.156 4 1 88.88 87 PHE A C 1
ATOM 676 O O . PHE A 1 87 ? -1.518 -18.969 3.725 1 88.88 87 PHE A O 1
ATOM 683 N N . ASN A 1 88 ? 0.337 -18.469 4.887 1 91.62 88 ASN A N 1
ATOM 684 C CA . ASN A 1 88 ? -0.237 -17.297 5.543 1 91.62 88 ASN A CA 1
ATOM 685 C C . ASN A 1 88 ? 0.537 -16.031 5.207 1 91.62 88 ASN A C 1
ATOM 687 O O . ASN A 1 88 ? 1.76 -16.062 5.059 1 91.62 88 ASN A O 1
ATOM 691 N N . ARG A 1 89 ? -0.277 -14.977 5.086 1 93.44 89 ARG A N 1
ATOM 692 C CA . ARG A 1 89 ? 0.323 -13.672 4.832 1 93.44 89 ARG A CA 1
ATOM 693 C C . ARG A 1 89 ? -0.503 -12.555 5.465 1 93.44 89 ARG A C 1
ATOM 695 O O . ARG A 1 89 ? -1.723 -12.68 5.594 1 93.44 89 ARG A O 1
ATOM 702 N N . ILE A 1 90 ? 0.195 -11.492 5.895 1 94.25 90 ILE A N 1
ATOM 703 C CA . ILE A 1 90 ? -0.463 -10.266 6.324 1 94.25 90 ILE A CA 1
ATOM 704 C C . ILE A 1 90 ? -0.208 -9.156 5.305 1 94.25 90 ILE A C 1
ATOM 706 O O . ILE A 1 90 ? 0.944 -8.82 5.016 1 94.25 90 ILE A O 1
ATOM 710 N N . THR A 1 91 ? -1.278 -8.633 4.711 1 96.38 91 THR A N 1
ATOM 711 C CA . THR A 1 91 ? -1.156 -7.504 3.797 1 96.38 91 THR A CA 1
ATOM 712 C C . THR A 1 91 ? -1.629 -6.215 4.465 1 96.38 91 THR A C 1
ATOM 714 O O . THR A 1 91 ? -2.684 -6.191 5.105 1 96.38 91 THR A O 1
ATOM 717 N N . SER A 1 92 ? -0.829 -5.172 4.375 1 97.31 92 SER A N 1
ATOM 718 C CA . SER A 1 92 ? -1.214 -3.84 4.832 1 97.31 92 SER A CA 1
ATOM 719 C C . SER A 1 92 ? -1.361 -2.873 3.662 1 97.31 92 SER A C 1
ATOM 721 O O . SER A 1 92 ? -0.556 -2.891 2.73 1 97.31 92 SER A O 1
ATOM 723 N N . ILE A 1 93 ? -2.387 -2.061 3.689 1 97 93 ILE A N 1
ATOM 724 C CA . ILE A 1 93 ? -2.633 -1.068 2.648 1 97 93 ILE A CA 1
ATOM 725 C C . ILE A 1 93 ? -2.84 0.304 3.283 1 97 93 ILE A C 1
ATOM 727 O O . ILE A 1 93 ? -3.562 0.435 4.273 1 97 93 ILE A O 1
ATOM 731 N N . THR A 1 94 ? -2.176 1.24 2.852 1 97.06 94 THR A N 1
ATOM 732 C CA . THR A 1 94 ? -2.465 2.656 3.047 1 97.06 94 THR A CA 1
ATOM 733 C C . THR A 1 94 ? -2.789 3.33 1.716 1 97.06 94 THR A C 1
ATOM 735 O O . THR A 1 94 ? -2.035 3.201 0.749 1 97.06 94 THR A O 1
ATOM 738 N N . PHE A 1 95 ? -3.885 3.924 1.606 1 97.81 95 PHE A N 1
ATOM 739 C CA . PHE A 1 95 ? -4.277 4.629 0.393 1 97.81 95 PHE A CA 1
ATOM 740 C C . PHE A 1 95 ? -4.848 6.004 0.726 1 97.81 95 PHE A C 1
ATOM 742 O O . PHE A 1 95 ? -5.59 6.156 1.697 1 97.81 95 PHE A O 1
ATOM 749 N N . LEU A 1 96 ? -4.438 6.992 -0.051 1 97.69 96 LEU A N 1
ATOM 750 C CA . LEU A 1 96 ? -4.902 8.359 0.141 1 97.69 96 LEU A CA 1
ATOM 751 C C . LEU A 1 96 ? -5.91 8.75 -0.935 1 97.69 96 LEU A C 1
ATOM 753 O O . LEU A 1 96 ? -5.578 8.781 -2.121 1 97.69 96 LEU A O 1
ATOM 757 N N . ASP A 1 97 ? -7.168 8.938 -0.546 1 97.5 97 ASP A N 1
ATOM 758 C CA . ASP A 1 97 ? -8.148 9.586 -1.421 1 97.5 97 ASP A CA 1
ATOM 759 C C . ASP A 1 97 ? -7.973 11.102 -1.412 1 97.5 97 ASP A C 1
ATOM 761 O O . ASP A 1 97 ? -8.406 11.773 -0.474 1 97.5 97 ASP A O 1
ATOM 765 N N . GLU A 1 98 ? -7.418 11.602 -2.438 1 94.69 98 GLU A N 1
ATOM 766 C CA . GLU A 1 98 ? -6.988 12.992 -2.469 1 94.69 98 GLU A CA 1
ATOM 767 C C . GLU A 1 98 ? -8.164 13.93 -2.727 1 94.69 98 GLU A C 1
ATOM 769 O O . GLU A 1 98 ? -8.094 15.125 -2.432 1 94.69 98 GLU A O 1
ATOM 774 N N . ASN A 1 99 ? -9.219 13.383 -3.352 1 94.5 99 ASN A N 1
ATOM 775 C CA . ASN A 1 99 ? -10.336 14.234 -3.738 1 94.5 99 ASN A CA 1
ATOM 776 C C . ASN A 1 99 ? -11.68 13.594 -3.404 1 94.5 99 ASN A C 1
ATOM 778 O O . ASN A 1 99 ? -12.516 13.406 -4.285 1 94.5 99 ASN A O 1
ATOM 782 N N . PRO A 1 100 ? -11.906 13.383 -2.131 1 96.38 100 PRO A N 1
ATOM 783 C CA . PRO A 1 100 ? -13.227 12.852 -1.788 1 96.38 100 PRO A CA 1
ATOM 784 C C . PRO A 1 100 ? -14.352 13.859 -2.037 1 96.38 100 PRO A C 1
ATOM 786 O O . PRO A 1 100 ? -14.164 15.062 -1.833 1 96.38 100 PRO A O 1
ATOM 789 N N . PRO A 1 101 ? -15.477 13.359 -2.473 1 96.69 101 PRO A N 1
ATOM 790 C CA . PRO A 1 101 ? -16.609 14.273 -2.656 1 96.69 101 PRO A CA 1
ATOM 791 C C . PRO A 1 101 ? -17.219 14.734 -1.334 1 96.69 101 PRO A C 1
ATOM 793 O O . PRO A 1 101 ? -17.062 14.055 -0.313 1 96.69 101 PRO A O 1
ATOM 796 N N . LEU A 1 102 ? -17.906 15.859 -1.356 1 96.19 102 LEU A N 1
ATOM 797 C CA . LEU A 1 102 ? -18.625 16.344 -0.179 1 96.19 102 LEU A CA 1
ATOM 798 C C . LEU A 1 102 ? -19.781 15.398 0.172 1 96.19 102 LEU A C 1
ATOM 800 O O . LEU A 1 102 ? -20.297 14.695 -0.696 1 96.19 102 LEU A O 1
ATOM 804 N N . GLY A 1 103 ? -20.172 15.453 1.49 1 96.56 103 GLY A N 1
ATOM 805 C CA . GLY A 1 103 ? -21.281 14.641 1.958 1 96.56 103 GLY A CA 1
ATOM 806 C C . GLY A 1 103 ? -20.844 13.297 2.516 1 96.56 103 GLY A C 1
ATOM 807 O O . GLY A 1 103 ? -19.719 13.164 3.02 1 96.56 103 GLY A O 1
ATOM 808 N N . VAL A 1 104 ? -21.812 12.406 2.479 1 97.69 104 VAL A N 1
ATOM 809 C CA . VAL A 1 104 ? -21.547 11.078 3.012 1 97.69 104 VAL A CA 1
ATOM 810 C C . VAL A 1 104 ? -20.797 10.242 1.973 1 97.69 104 VAL A C 1
ATOM 812 O O . VAL A 1 104 ? -21.266 10.086 0.842 1 97.69 104 VAL A O 1
ATOM 815 N N . VAL A 1 105 ? -19.688 9.789 2.283 1 97.94 105 VAL A N 1
ATOM 816 C CA . VAL A 1 105 ? -18.875 8.93 1.422 1 97.94 105 VAL A CA 1
ATOM 817 C C . VAL A 1 105 ? -18.688 7.566 2.086 1 97.94 105 VAL A C 1
ATOM 819 O O . VAL A 1 105 ? -18.281 7.488 3.244 1 97.94 105 VAL A O 1
ATOM 822 N N . THR A 1 106 ? -19 6.523 1.37 1 98.62 106 THR A N 1
ATOM 823 C CA . THR A 1 106 ? -18.797 5.152 1.836 1 98.62 106 THR A CA 1
ATOM 824 C C . THR A 1 106 ? -17.625 4.496 1.113 1 98.62 106 THR A C 1
ATOM 826 O O . THR A 1 106 ? -17.562 4.508 -0.118 1 98.62 106 THR A O 1
ATOM 829 N N . TYR A 1 107 ? -16.672 4.02 1.877 1 98.69 107 TYR A N 1
ATOM 830 C CA . TYR A 1 107 ? -15.586 3.219 1.34 1 98.69 107 TYR A CA 1
ATOM 831 C C . TYR A 1 107 ? -15.773 1.744 1.673 1 98.69 107 TYR A C 1
ATOM 833 O O . TYR A 1 107 ? -16.125 1.396 2.801 1 98.69 107 TYR A O 1
ATOM 841 N N . THR A 1 108 ? -15.547 0.889 0.696 1 98.69 108 THR A N 1
ATOM 842 C CA . THR A 1 108 ? -15.672 -0.552 0.89 1 98.69 108 THR A CA 1
ATOM 843 C C . THR A 1 108 ? -14.406 -1.27 0.432 1 98.69 108 THR A C 1
ATOM 845 O O . THR A 1 108 ? -13.922 -1.04 -0.679 1 98.69 108 THR A O 1
ATOM 848 N N . LEU A 1 109 ? -13.82 -2.051 1.299 1 98.62 109 LEU A N 1
ATOM 849 C CA . LEU A 1 109 ? -12.711 -2.943 0.971 1 98.62 109 LEU A CA 1
ATOM 850 C C . LEU A 1 109 ? -13.227 -4.309 0.526 1 98.62 109 LEU A C 1
ATOM 852 O O . LEU A 1 109 ? -14 -4.953 1.246 1 98.62 109 LEU A O 1
ATOM 856 N N . THR A 1 110 ? -12.805 -4.742 -0.675 1 98.19 110 THR A N 1
ATOM 857 C CA . THR A 1 110 ? -13.258 -6.031 -1.191 1 98.19 110 THR A CA 1
ATOM 858 C C . THR A 1 110 ? -12.07 -6.883 -1.634 1 98.19 110 THR A C 1
ATOM 860 O O . THR A 1 110 ? -10.945 -6.387 -1.721 1 98.19 110 THR A O 1
ATOM 863 N N . ALA A 1 111 ? -12.375 -8.148 -1.888 1 97.12 111 ALA A N 1
ATOM 864 C CA . ALA A 1 111 ? -11.352 -9.07 -2.373 1 97.12 111 ALA A CA 1
ATOM 865 C C . ALA A 1 111 ? -11.938 -10.078 -3.352 1 97.12 111 ALA A C 1
ATOM 867 O O . ALA A 1 111 ? -13.102 -10.461 -3.234 1 97.12 111 ALA A O 1
ATOM 868 N N . LEU A 1 112 ? -11.148 -10.469 -4.289 1 95.25 112 LEU A N 1
ATOM 869 C CA . LEU A 1 112 ? -11.367 -11.586 -5.199 1 95.25 112 LEU A CA 1
ATOM 870 C C . LEU A 1 112 ? -10.156 -12.508 -5.223 1 95.25 112 LEU A C 1
ATOM 872 O O . LEU A 1 112 ? -9.023 -12.062 -5.031 1 95.25 112 LEU A O 1
ATOM 876 N N . ARG A 1 113 ? -10.453 -13.719 -5.445 1 92 113 ARG A N 1
ATOM 877 C CA . ARG A 1 113 ? -9.359 -14.688 -5.527 1 92 113 ARG A CA 1
ATOM 878 C C . ARG A 1 113 ? -8.664 -14.609 -6.887 1 92 113 ARG A C 1
ATOM 880 O O . ARG A 1 113 ? -9.32 -14.391 -7.91 1 92 113 ARG A O 1
ATOM 887 N N . PHE A 1 114 ? -7.332 -14.781 -6.824 1 87.94 114 PHE A N 1
ATOM 888 C CA . PHE A 1 114 ? -6.508 -14.82 -8.023 1 87.94 114 PHE A CA 1
ATOM 889 C C . PHE A 1 114 ? -5.723 -16.125 -8.094 1 87.94 114 PHE A C 1
ATOM 891 O O . PHE A 1 114 ? -5.211 -16.609 -7.082 1 87.94 114 PHE A O 1
ATOM 898 N N . CYS A 1 115 ? -5.652 -16.672 -9.281 1 81.69 115 CYS A N 1
ATOM 899 C CA . CYS A 1 115 ? -4.805 -17.828 -9.555 1 81.69 115 CYS A CA 1
ATOM 900 C C . CYS A 1 115 ? -4.297 -17.797 -10.992 1 81.69 115 CYS A C 1
ATOM 902 O O . CYS A 1 115 ? -5.043 -17.453 -11.914 1 81.69 115 CYS A O 1
ATOM 904 N N . SER A 1 116 ? -2.996 -18.047 -11.141 1 73.69 116 SER A N 1
ATOM 905 C CA . SER A 1 116 ? -2.393 -18.016 -12.469 1 73.69 116 SER A CA 1
ATOM 906 C C . SER A 1 116 ? -2.838 -19.203 -13.312 1 73.69 116 SER A C 1
ATOM 908 O O . SER A 1 116 ? -2.926 -19.109 -14.539 1 73.69 116 SER A O 1
ATOM 910 N N . GLU A 1 117 ? -2.881 -20.375 -12.836 1 68.19 117 GLU A N 1
ATOM 911 C CA . GLU A 1 117 ? -3.072 -21.594 -13.609 1 68.19 117 GLU A CA 1
ATOM 912 C C . GLU A 1 117 ? -4.438 -22.219 -13.328 1 68.19 117 GLU A C 1
ATOM 914 O O . GLU A 1 117 ? -4.801 -23.234 -13.938 1 68.19 117 GLU A O 1
ATOM 919 N N . GLY A 1 118 ? -5.188 -21.578 -12.695 1 61.69 118 GLY A N 1
ATOM 920 C CA . GLY A 1 118 ? -6.441 -22.234 -12.367 1 61.69 118 GLY A CA 1
ATOM 921 C C . GLY A 1 118 ? -6.277 -23.359 -11.367 1 61.69 118 GLY A C 1
ATOM 922 O O . GLY A 1 118 ? -5.16 -23.656 -10.93 1 61.69 118 GLY A O 1
ATOM 923 N N . GLY A 1 119 ? -7.258 -23.953 -10.766 1 65.12 119 GLY A N 1
ATOM 924 C CA . GLY A 1 119 ? -7.246 -25.078 -9.859 1 65.12 119 GLY A CA 1
ATOM 925 C C . GLY A 1 119 ? -8.008 -24.828 -8.57 1 65.12 119 GLY A C 1
ATOM 926 O O . GLY A 1 119 ? -8.445 -23.703 -8.312 1 65.12 119 GLY A O 1
ATOM 927 N N . PRO A 1 120 ? -8.07 -25.953 -7.945 1 73.19 120 PRO A N 1
ATOM 928 C CA . PRO A 1 120 ? -8.82 -25.859 -6.691 1 73.19 120 PRO A CA 1
ATOM 929 C C . PRO A 1 120 ? -7.992 -25.281 -5.547 1 73.19 120 PRO A C 1
ATOM 931 O O . PRO A 1 120 ? -6.941 -25.828 -5.203 1 73.19 120 PRO A O 1
ATOM 934 N N . PHE A 1 121 ? -8.211 -24.156 -5.148 1 80.75 121 PHE A N 1
ATOM 935 C CA . PHE A 1 121 ? -7.629 -23.609 -3.934 1 80.75 121 PHE A CA 1
ATOM 936 C C . PHE A 1 121 ? -8.609 -22.656 -3.254 1 80.75 121 PHE A C 1
ATOM 938 O O . PHE A 1 121 ? -9.586 -22.219 -3.865 1 80.75 121 PHE A O 1
ATOM 945 N N . THR A 1 122 ? -8.336 -22.562 -2.02 1 87.19 122 THR A N 1
ATOM 946 C CA . THR A 1 122 ? -9.133 -21.609 -1.26 1 87.19 122 THR A CA 1
ATOM 947 C C . THR A 1 122 ? -8.258 -20.5 -0.704 1 87.19 122 THR A C 1
ATOM 949 O O . THR A 1 122 ? -7.113 -20.734 -0.306 1 87.19 122 THR A O 1
ATOM 952 N N . VAL A 1 123 ? -8.742 -19.328 -0.888 1 90.38 123 VAL A N 1
ATOM 953 C CA . VAL A 1 123 ? -8.172 -18.172 -0.2 1 90.38 123 VAL A CA 1
ATOM 954 C C . VAL A 1 123 ? -9.18 -17.609 0.799 1 90.38 123 VAL A C 1
ATOM 956 O O . VAL A 1 123 ? -10.367 -17.469 0.484 1 90.38 123 VAL A O 1
ATOM 959 N N . SER A 1 124 ? -8.711 -17.328 2.037 1 94.06 124 SER A N 1
ATOM 960 C CA . SER A 1 124 ? -9.555 -16.75 3.07 1 94.06 124 SER A CA 1
ATOM 961 C C . SER A 1 124 ? -8.766 -15.773 3.943 1 94.06 124 SER A C 1
ATOM 963 O O . SER A 1 124 ? -7.543 -15.875 4.039 1 94.06 124 SER A O 1
ATOM 965 N N . THR A 1 125 ? -9.477 -14.844 4.469 1 95.38 125 THR A N 1
ATOM 966 C CA . THR A 1 125 ? -8.82 -14.141 5.566 1 95.38 125 THR A CA 1
ATOM 967 C C . THR A 1 125 ? -8.555 -15.086 6.734 1 95.38 125 THR A C 1
ATOM 969 O O . THR A 1 125 ? -9.32 -16.016 6.969 1 95.38 125 THR A O 1
ATOM 972 N N . SER A 1 126 ? -7.543 -14.891 7.461 1 93.38 126 SER A N 1
ATOM 973 C CA . SER A 1 126 ? -7.117 -15.859 8.469 1 93.38 126 SER A CA 1
ATOM 974 C C . SER A 1 126 ? -7.234 -15.289 9.875 1 93.38 126 SER A C 1
ATOM 976 O O . SER A 1 126 ? -7.027 -15.992 10.859 1 93.38 126 SER A O 1
ATOM 978 N N . ALA A 1 127 ? -7.438 -14.062 10.07 1 92.19 127 ALA A N 1
ATOM 979 C CA . ALA A 1 127 ? -7.668 -13.336 11.32 1 92.19 127 ALA A CA 1
ATOM 980 C C . ALA A 1 127 ? -8.477 -12.07 11.078 1 92.19 127 ALA A C 1
ATOM 982 O O . ALA A 1 127 ? -8.977 -11.844 9.969 1 92.19 127 ALA A O 1
ATOM 983 N N . ALA A 1 128 ? -8.703 -11.336 12.086 1 94.56 128 ALA A N 1
ATOM 984 C CA . ALA A 1 128 ? -9.5 -10.117 11.977 1 94.56 128 ALA A CA 1
ATOM 985 C C . ALA A 1 128 ? -8.914 -9.172 10.938 1 94.56 128 ALA A C 1
ATOM 987 O O . ALA A 1 128 ? -7.699 -8.938 10.914 1 94.56 128 ALA A O 1
ATOM 988 N N . THR A 1 129 ? -9.719 -8.703 10.07 1 96.31 129 THR A N 1
ATOM 989 C CA . THR A 1 129 ? -9.375 -7.66 9.109 1 96.31 129 THR A CA 1
ATOM 990 C C . THR A 1 129 ? -9.812 -6.293 9.625 1 96.31 129 THR A C 1
ATOM 992 O O . THR A 1 129 ? -10.945 -6.133 10.094 1 96.31 129 THR A O 1
ATOM 995 N N . THR A 1 130 ? -8.914 -5.387 9.641 1 97.5 130 THR A N 1
ATOM 996 C CA . THR A 1 130 ? -9.219 -4.02 10.047 1 97.5 130 THR A CA 1
ATOM 997 C C . THR A 1 130 ? -9.188 -3.078 8.844 1 97.5 130 THR A C 1
ATOM 999 O O . THR A 1 130 ? -8.297 -3.17 8 1 97.5 130 THR A O 1
ATOM 1002 N N . PHE A 1 131 ? -10.156 -2.168 8.727 1 98.25 131 PHE A N 1
ATOM 1003 C CA . PHE A 1 131 ? -10.258 -1.133 7.703 1 98.25 131 PHE A CA 1
ATOM 1004 C C . PHE A 1 131 ? -10.68 0.197 8.32 1 98.25 131 PHE A C 1
ATOM 1006 O O . PHE A 1 131 ? -11.703 0.277 9 1 98.25 131 PHE A O 1
ATOM 1013 N N . THR A 1 132 ? -9.82 1.236 8.133 1 98.31 132 THR A N 1
ATOM 1014 C CA . THR A 1 132 ? -10.102 2.521 8.766 1 98.31 132 THR A CA 1
ATOM 1015 C C . THR A 1 132 ? -10.086 3.646 7.73 1 98.31 132 THR A C 1
ATOM 1017 O O . THR A 1 132 ? -9.477 3.51 6.668 1 98.31 132 THR A O 1
ATOM 1020 N N . ALA A 1 133 ? -10.812 4.664 8.023 1 98 133 ALA A N 1
ATOM 1021 C CA . ALA A 1 133 ? -10.836 5.902 7.242 1 98 133 ALA A CA 1
ATOM 1022 C C . ALA A 1 133 ? -10.68 7.121 8.148 1 98 133 ALA A C 1
ATOM 1024 O O . ALA A 1 133 ? -11.422 7.281 9.125 1 98 133 ALA A O 1
ATOM 1025 N N . SER A 1 134 ? -9.68 7.922 7.848 1 96.25 134 SER A N 1
ATOM 1026 C CA . SER A 1 134 ? -9.414 9.164 8.57 1 96.25 134 SER A CA 1
ATOM 1027 C C . SER A 1 134 ? -9.57 10.375 7.664 1 96.25 134 SER A C 1
ATOM 1029 O O . SER A 1 134 ? -8.891 10.484 6.641 1 96.25 134 SER A O 1
ATOM 1031 N N . GLU A 1 135 ? -10.438 11.195 8 1 95.25 135 GLU A N 1
ATOM 1032 C CA . GLU A 1 135 ? -10.539 12.469 7.293 1 95.25 135 GLU A CA 1
ATOM 1033 C C . GLU A 1 135 ? -9.523 13.477 7.82 1 95.25 135 GLU A C 1
ATOM 1035 O O . GLU A 1 135 ? -9.531 13.812 9.008 1 95.25 135 GLU A O 1
ATOM 1040 N N . ILE A 1 136 ? -8.672 13.914 7.02 1 92.69 136 ILE A N 1
ATOM 1041 C CA . ILE A 1 136 ? -7.582 14.812 7.387 1 92.69 136 ILE A CA 1
ATOM 1042 C C . ILE A 1 136 ? -7.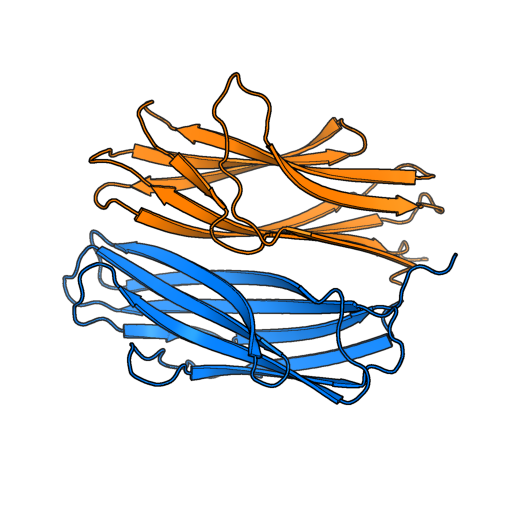789 16.172 6.715 1 92.69 136 ILE A C 1
ATOM 1044 O O . ILE A 1 136 ? -7.938 16.25 5.492 1 92.69 136 ILE A O 1
ATOM 1048 N N . GLU A 1 137 ? -7.711 17.172 7.496 1 88.44 137 GLU A N 1
ATOM 1049 C CA . GLU A 1 137 ? -7.879 18.531 6.988 1 88.44 137 GLU A CA 1
ATOM 1050 C C . GLU A 1 137 ? -6.672 18.969 6.164 1 88.44 137 GLU A C 1
ATOM 1052 O O . GLU A 1 137 ? -5.562 18.469 6.367 1 88.44 137 GLU A O 1
ATOM 1057 N N . GLY A 1 138 ? -6.934 19.859 5.234 1 80.69 138 GLY A N 1
ATOM 1058 C CA . GLY A 1 138 ? -5.82 20.469 4.523 1 80.69 138 GLY A CA 1
ATOM 1059 C C . GLY A 1 138 ? -4.887 21.25 5.434 1 80.69 138 GLY A C 1
ATOM 1060 O O . GLY A 1 138 ? -5.273 21.641 6.535 1 80.69 138 GLY A O 1
ATOM 1061 N N . ASN A 1 139 ? -3.627 21.312 4.98 1 77.19 139 ASN A N 1
ATOM 1062 C CA . ASN A 1 139 ? -2.672 22.109 5.754 1 77.19 139 ASN A CA 1
ATOM 1063 C C . ASN A 1 139 ? -3.062 23.578 5.789 1 77.19 139 ASN A C 1
ATOM 1065 O O . ASN A 1 139 ? -3.605 24.109 4.816 1 77.19 139 ASN A O 1
ATOM 1069 N N . THR A 1 140 ? -3.299 24.125 6.922 1 65.06 140 THR A N 1
ATOM 1070 C CA . THR A 1 140 ? -3.625 25.547 7.023 1 65.06 140 THR A CA 1
ATOM 1071 C C . THR A 1 140 ? -2.469 26.406 6.52 1 65.06 140 THR A C 1
ATOM 1073 O O . THR A 1 140 ? -1.32 26.219 6.926 1 65.06 140 THR A O 1
ATOM 1076 N N . PRO A 1 141 ? -2.801 27.344 5.391 1 57.03 141 PRO A N 1
ATOM 1077 C CA . PRO A 1 141 ? -1.771 28.281 4.957 1 57.03 141 PRO A CA 1
ATOM 1078 C C . PRO A 1 141 ? -1.208 29.109 6.109 1 57.03 141 PRO A C 1
ATOM 1080 O O . PRO A 1 141 ? -1.887 29.312 7.121 1 57.03 141 PRO A O 1
ATOM 1083 N N . MET B 1 1 ? -0.488 15.32 18.719 1 79.44 1 MET B N 1
ATOM 1084 C CA . MET B 1 1 ? -1.52 15.711 17.766 1 79.44 1 MET B CA 1
ATOM 1085 C C . MET B 1 1 ? -0.94 15.82 16.359 1 79.44 1 MET B C 1
ATOM 1087 O O . MET B 1 1 ? 0.212 16.219 16.188 1 79.44 1 MET B O 1
ATOM 1091 N N . LEU B 1 2 ? -1.77 15.398 15.352 1 81.19 2 LEU B N 1
ATOM 1092 C CA . LEU B 1 2 ? -1.407 15.594 13.953 1 81.19 2 LEU B CA 1
ATOM 1093 C C . LEU B 1 2 ? -1.416 17.078 13.594 1 81.19 2 LEU B C 1
ATOM 1095 O O . LEU B 1 2 ? -2.439 17.75 13.734 1 81.19 2 LEU B O 1
ATOM 1099 N N . THR B 1 3 ? -0.271 17.531 13.203 1 84 3 THR B N 1
ATOM 1100 C CA . THR B 1 3 ? -0.188 18.969 12.984 1 84 3 THR B CA 1
ATOM 1101 C C . THR B 1 3 ? -0.101 19.297 11.5 1 84 3 THR B C 1
ATOM 1103 O O . THR B 1 3 ? -0.555 20.359 11.062 1 84 3 THR B O 1
ATOM 1106 N N . GLU B 1 4 ? 0.541 18.578 10.828 1 88.88 4 GLU B N 1
ATOM 1107 C CA . GLU B 1 4 ? 0.612 18.734 9.383 1 88.88 4 GLU B CA 1
ATOM 1108 C C . GLU B 1 4 ? 0.546 17.391 8.672 1 88.88 4 GLU B C 1
ATOM 1110 O O . GLU B 1 4 ? 0.965 16.375 9.227 1 88.88 4 GLU B O 1
ATOM 1115 N N . PHE B 1 5 ? 0.058 17.406 7.461 1 92.94 5 PHE B N 1
ATOM 1116 C CA . PHE B 1 5 ? -0.084 16.188 6.684 1 92.94 5 PHE B CA 1
ATOM 1117 C C . PHE B 1 5 ? 0.11 16.469 5.195 1 92.94 5 PHE B C 1
ATOM 1119 O O . PHE B 1 5 ? -0.367 17.469 4.684 1 92.94 5 PHE B O 1
ATOM 1126 N N . ASP B 1 6 ? 0.869 15.617 4.578 1 94.38 6 ASP B N 1
ATOM 1127 C CA . ASP B 1 6 ? 0.966 15.617 3.123 1 94.38 6 ASP B CA 1
ATOM 1128 C C . ASP B 1 6 ? 0.956 14.195 2.57 1 94.38 6 ASP B C 1
ATOM 1130 O O . ASP B 1 6 ? 1.235 13.242 3.297 1 94.38 6 ASP B O 1
ATOM 1134 N N . GLY B 1 7 ? 0.499 14.016 1.375 1 95.94 7 GLY B N 1
ATOM 1135 C CA . GLY B 1 7 ? 0.487 12.711 0.722 1 95.94 7 GLY B CA 1
ATOM 1136 C C . GLY B 1 7 ? 0.532 12.805 -0.792 1 95.94 7 GLY B C 1
ATOM 1137 O O . GLY B 1 7 ? 0.191 13.844 -1.365 1 95.94 7 GLY B O 1
ATOM 1138 N N . SER B 1 8 ? 1.055 11.773 -1.373 1 95.62 8 SER B N 1
ATOM 1139 C CA . SER B 1 8 ? 1.074 11.641 -2.826 1 95.62 8 SER B CA 1
ATOM 1140 C C . SER B 1 8 ? 0.541 10.281 -3.266 1 95.62 8 SER B C 1
ATOM 1142 O O . SER B 1 8 ? 0.746 9.281 -2.58 1 95.62 8 SER B O 1
ATOM 1144 N N . VAL B 1 9 ? -0.203 10.242 -4.316 1 96.31 9 VAL B N 1
ATOM 1145 C CA . VAL B 1 9 ? -0.651 9.023 -4.988 1 96.31 9 VAL B CA 1
ATOM 1146 C C . VAL B 1 9 ? -0.136 9.016 -6.426 1 96.31 9 VAL B C 1
ATOM 1148 O O . VAL B 1 9 ? -0.404 9.938 -7.195 1 96.31 9 VAL B O 1
ATOM 1151 N N . THR B 1 10 ? 0.646 8.055 -6.762 1 95.25 10 THR B N 1
ATOM 1152 C CA . THR B 1 10 ? 1.111 7.84 -8.125 1 95.25 10 THR B CA 1
ATOM 1153 C C . THR B 1 10 ? 0.316 6.727 -8.805 1 95.25 10 THR B C 1
ATOM 1155 O O . THR B 1 10 ? 0.572 5.543 -8.562 1 95.25 10 THR B O 1
ATOM 1158 N N . PRO B 1 11 ? -0.571 7.098 -9.594 1 88.81 11 PRO B N 1
ATOM 1159 C CA . PRO B 1 11 ? -1.532 6.113 -10.102 1 88.81 11 PRO B CA 1
ATOM 1160 C C . PRO B 1 11 ? -0.953 5.246 -11.211 1 88.81 11 PRO B C 1
ATOM 1162 O O . PRO B 1 11 ? -1.351 4.086 -11.367 1 88.81 11 PRO B O 1
ATOM 1165 N N . ALA B 1 12 ? -0.039 5.762 -12.062 1 86.88 12 ALA B N 1
ATOM 1166 C CA . ALA B 1 12 ? 0.486 5.047 -13.227 1 86.88 12 ALA B CA 1
ATOM 1167 C C . ALA B 1 12 ? 1.642 4.133 -12.828 1 86.88 12 ALA B C 1
ATOM 1169 O O . ALA B 1 12 ? 2.436 4.473 -11.945 1 86.88 12 ALA B O 1
ATOM 1170 N N . PRO B 1 13 ? 1.643 2.996 -13.414 1 92.38 13 PRO B N 1
ATOM 1171 C CA . PRO B 1 13 ? 2.791 2.125 -13.164 1 92.38 13 PRO B CA 1
ATOM 1172 C C . PRO B 1 13 ? 4.121 2.773 -13.539 1 92.38 13 PRO B C 1
ATOM 1174 O O . PRO B 1 13 ? 4.195 3.498 -14.539 1 92.38 13 PRO B O 1
ATOM 1177 N N . ILE B 1 14 ? 5.082 2.605 -12.766 1 94.94 14 ILE B N 1
ATOM 1178 C CA . ILE B 1 14 ? 6.445 3.072 -12.992 1 94.94 14 ILE B CA 1
ATOM 1179 C C . ILE B 1 14 ? 7.387 1.877 -13.125 1 94.94 14 ILE B C 1
ATOM 1181 O O . ILE B 1 14 ? 7.414 1.006 -12.25 1 94.94 14 ILE B O 1
ATOM 1185 N N . THR B 1 15 ? 8.133 1.832 -14.227 1 94.62 15 THR B N 1
ATOM 1186 C CA . THR B 1 15 ? 9.18 0.826 -14.375 1 94.62 15 THR B CA 1
ATOM 1187 C C . THR B 1 15 ? 10.375 1.156 -13.484 1 94.62 15 THR B C 1
ATOM 1189 O O . THR B 1 15 ? 10.875 2.281 -13.508 1 94.62 15 THR B O 1
ATOM 1192 N N . ILE B 1 16 ? 10.719 0.193 -12.711 1 92.94 16 ILE B N 1
ATOM 1193 C CA . ILE B 1 16 ? 11.844 0.385 -11.805 1 92.94 16 ILE B CA 1
ATOM 1194 C C . ILE B 1 16 ? 13.148 0.029 -12.516 1 92.94 16 ILE B C 1
ATOM 1196 O O . ILE B 1 16 ? 13.289 -1.068 -13.055 1 92.94 16 ILE B O 1
ATOM 1200 N N . THR B 1 17 ? 14.086 0.908 -12.469 1 88.69 17 THR B N 1
ATOM 1201 C CA . THR B 1 17 ? 15.336 0.792 -13.211 1 88.69 17 THR B CA 1
ATOM 1202 C C . THR B 1 17 ? 16.359 -0.011 -12.414 1 88.69 17 THR B C 1
ATOM 1204 O O . THR B 1 17 ? 16.219 -0.187 -11.203 1 88.69 17 THR B O 1
ATOM 1207 N N . GLU B 1 18 ? 17.297 -0.456 -13.203 1 84.94 18 GLU B N 1
ATOM 1208 C CA . GLU B 1 18 ? 18.406 -1.201 -12.594 1 84.94 18 GLU B CA 1
ATOM 1209 C C . GLU B 1 18 ? 19.656 -0.344 -12.484 1 84.94 18 GLU B C 1
ATOM 1211 O O . GLU B 1 18 ? 19.938 0.46 -13.375 1 84.94 18 GLU B O 1
ATOM 1216 N N . PRO B 1 19 ? 20.391 -0.715 -11.406 1 77.81 19 PRO B N 1
ATOM 1217 C CA . PRO B 1 19 ? 21.688 -0.039 -11.391 1 77.81 19 PRO B CA 1
ATOM 1218 C C . PRO B 1 19 ? 22.547 -0.372 -12.609 1 77.81 19 PRO B C 1
ATOM 1220 O O . PRO B 1 19 ? 22.484 -1.494 -13.117 1 77.81 19 PRO B O 1
ATOM 1223 N N . PRO B 1 20 ? 23.219 0.729 -13.086 1 82.06 20 PRO B N 1
ATOM 1224 C CA . PRO B 1 20 ? 23.641 1.965 -12.414 1 82.06 20 PRO B CA 1
ATOM 1225 C C . PRO B 1 20 ? 22.703 3.137 -12.711 1 82.06 20 PRO B C 1
ATOM 1227 O O . PRO B 1 20 ? 23.062 4.293 -12.469 1 82.06 20 PRO B O 1
ATOM 1230 N N . ALA B 1 21 ? 21.609 2.811 -13.383 1 86.5 21 ALA B N 1
ATOM 1231 C CA . ALA B 1 21 ? 20.672 3.914 -13.609 1 86.5 21 ALA B CA 1
ATOM 1232 C C . ALA B 1 21 ? 20.234 4.547 -12.289 1 86.5 21 ALA B C 1
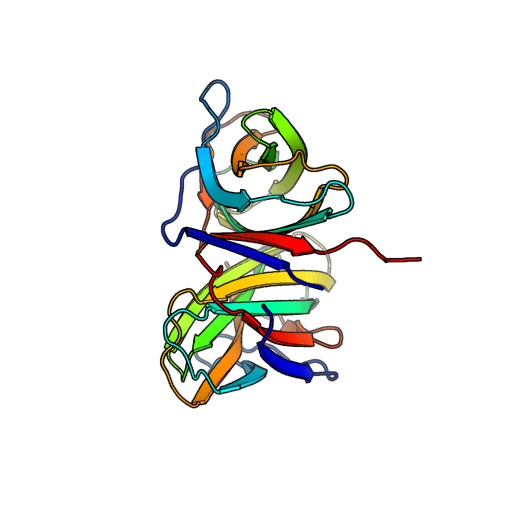ATOM 1234 O O . ALA B 1 21 ? 20.391 3.941 -11.227 1 86.5 21 ALA B O 1
ATOM 1235 N N . ASP B 1 22 ? 19.812 5.746 -12.438 1 92 22 ASP B N 1
ATOM 1236 C CA . ASP B 1 22 ? 19.312 6.465 -11.273 1 92 22 ASP B CA 1
ATOM 1237 C C . ASP B 1 22 ? 18.016 5.836 -10.75 1 92 22 ASP B C 1
ATOM 1239 O O . ASP B 1 22 ? 17.219 5.324 -11.539 1 92 22 ASP B O 1
ATOM 1243 N N . PRO B 1 23 ? 17.891 5.895 -9.422 1 95.44 23 PRO B N 1
ATOM 1244 C CA . PRO B 1 23 ? 16.625 5.422 -8.859 1 95.44 23 PRO B CA 1
ATOM 1245 C C . PRO B 1 23 ? 15.414 6.188 -9.398 1 95.44 23 PRO B C 1
ATOM 1247 O O . PRO B 1 23 ? 15.508 7.383 -9.688 1 95.44 23 PRO B O 1
ATOM 1250 N N . VAL B 1 24 ? 14.312 5.5 -9.555 1 97.06 24 VAL B N 1
ATOM 1251 C CA . VAL B 1 24 ? 13.078 6.164 -9.961 1 97.06 24 VAL B CA 1
ATOM 1252 C C . VAL B 1 24 ? 12.344 6.703 -8.734 1 97.06 24 VAL B C 1
ATOM 1254 O O . VAL B 1 24 ? 12.422 6.113 -7.652 1 97.06 24 VAL B O 1
ATOM 1257 N N . THR B 1 25 ? 11.586 7.773 -8.875 1 97.94 25 THR B N 1
ATOM 1258 C CA . THR B 1 25 ? 10.789 8.359 -7.809 1 97.94 25 THR B CA 1
ATOM 1259 C C . THR B 1 25 ? 9.367 7.797 -7.824 1 97.94 25 THR B C 1
ATOM 1261 O O . THR B 1 25 ? 8.695 7.82 -8.859 1 97.94 25 THR B O 1
ATOM 1264 N N . LEU B 1 26 ? 8.922 7.324 -6.676 1 98.12 26 LEU B N 1
ATOM 1265 C CA . LEU B 1 26 ? 7.582 6.746 -6.574 1 98.12 26 LEU B CA 1
ATOM 1266 C C . LEU B 1 26 ? 6.617 7.727 -5.918 1 98.12 26 LEU B C 1
ATOM 1268 O O . LEU B 1 26 ? 5.398 7.582 -6.043 1 98.12 26 LEU B O 1
ATOM 1272 N N . GLY B 1 27 ? 7.133 8.672 -5.199 1 98.25 27 GLY B N 1
ATOM 1273 C CA . GLY B 1 27 ? 6.32 9.688 -4.547 1 98.25 27 GLY B CA 1
ATOM 1274 C C . GLY B 1 27 ? 7.141 10.711 -3.783 1 98.25 27 GLY B C 1
ATOM 1275 O O . GLY B 1 27 ? 8.258 10.414 -3.352 1 98.25 27 GLY B O 1
ATOM 1276 N N . THR B 1 28 ? 6.609 11.852 -3.617 1 98.5 28 THR B N 1
ATOM 1277 C CA . THR B 1 28 ? 7.234 12.93 -2.861 1 98.5 28 THR B CA 1
ATOM 1278 C C . THR B 1 28 ? 6.207 13.633 -1.974 1 98.5 28 THR B C 1
ATOM 1280 O O . THR B 1 28 ? 5.078 13.883 -2.4 1 98.5 28 THR B O 1
ATOM 1283 N N . VAL B 1 29 ? 6.621 13.891 -0.779 1 98.12 29 VAL B N 1
ATOM 1284 C CA . VAL B 1 29 ? 5.789 14.641 0.148 1 98.12 29 VAL B CA 1
ATOM 1285 C C . VAL B 1 29 ? 6.617 15.734 0.818 1 98.12 29 VAL B C 1
ATOM 1287 O O . VAL B 1 29 ? 7.84 15.617 0.92 1 98.12 29 VAL B O 1
ATOM 1290 N N . ARG B 1 30 ? 5.898 16.781 1.243 1 97.56 30 ARG B N 1
ATOM 1291 C CA . ARG B 1 30 ? 6.566 17.922 1.846 1 97.56 30 ARG B CA 1
ATOM 1292 C C . ARG B 1 30 ? 5.812 18.406 3.078 1 97.56 30 ARG B C 1
ATOM 1294 O O . ARG B 1 30 ? 4.586 18.516 3.061 1 97.56 30 ARG B O 1
ATOM 1301 N N . LEU B 1 31 ? 6.613 18.656 4.125 1 96.44 31 LEU B N 1
ATOM 1302 C CA . LEU B 1 31 ? 6.055 19.188 5.363 1 96.44 31 LEU B CA 1
ATOM 1303 C C . LEU B 1 31 ? 6.836 20.422 5.82 1 96.44 31 LEU B C 1
ATOM 1305 O O . LEU B 1 31 ? 8.008 20.578 5.48 1 96.44 31 LEU B O 1
ATOM 1309 N N . PHE B 1 32 ? 6.152 21.234 6.566 1 95.31 32 PHE B N 1
ATOM 1310 C CA . PHE B 1 32 ? 6.816 22.312 7.297 1 95.31 32 PHE B CA 1
ATOM 1311 C C . PHE B 1 32 ? 6.922 21.984 8.781 1 95.31 32 PHE B C 1
ATOM 1313 O O . PHE B 1 32 ? 5.922 22 9.5 1 95.31 32 PHE B O 1
ATOM 1320 N N . ILE B 1 33 ? 8.109 21.688 9.156 1 93.88 33 ILE B N 1
ATOM 1321 C CA . ILE B 1 33 ? 8.359 21.344 10.547 1 93.88 33 ILE B CA 1
ATOM 1322 C C . ILE B 1 33 ? 8.602 22.609 11.359 1 93.88 33 ILE B C 1
ATOM 1324 O O . ILE B 1 33 ? 9.562 23.344 11.117 1 93.88 33 ILE B O 1
ATOM 1328 N N . ASP B 1 34 ? 7.816 22.875 12.359 1 91.69 34 ASP B N 1
ATOM 1329 C CA . ASP B 1 34 ? 7.906 24.141 13.086 1 91.69 34 ASP B CA 1
ATOM 1330 C C . ASP B 1 34 ? 8.367 23.906 14.531 1 91.69 34 ASP B C 1
ATOM 1332 O O . ASP B 1 34 ? 8.578 24.875 15.273 1 91.69 34 ASP B O 1
ATOM 1336 N N . ASP B 1 35 ? 8.508 22.688 14.938 1 91.5 35 ASP B N 1
ATOM 1337 C CA . ASP B 1 35 ? 8.914 22.312 16.297 1 91.5 35 ASP B CA 1
ATOM 1338 C C . ASP B 1 35 ? 9.867 21.125 16.281 1 91.5 35 ASP B C 1
ATOM 1340 O O . ASP B 1 35 ? 9.539 20.078 15.727 1 91.5 35 ASP B O 1
ATOM 1344 N N . LEU B 1 36 ? 10.977 21.234 16.984 1 90.62 36 LEU B N 1
ATOM 1345 C CA . LEU B 1 36 ? 12.016 20.203 16.969 1 90.62 36 LEU B CA 1
ATOM 1346 C C . LEU B 1 36 ? 11.562 18.953 17.734 1 90.62 36 LEU B C 1
ATOM 1348 O O . LEU B 1 36 ? 12.164 17.891 17.594 1 90.62 36 LEU B O 1
ATOM 1352 N N . THR B 1 37 ? 10.602 19.047 18.516 1 90.88 37 THR B N 1
ATOM 1353 C CA . THR B 1 37 ? 10.141 17.891 19.281 1 90.88 37 THR B CA 1
ATOM 1354 C C . THR B 1 37 ? 9.148 17.062 18.469 1 90.88 37 THR B C 1
ATOM 1356 O O . THR B 1 37 ? 8.789 15.945 18.875 1 90.88 37 THR B O 1
ATOM 1359 N N . ASP B 1 38 ? 8.75 17.609 17.391 1 92.69 38 ASP B N 1
ATOM 1360 C CA . ASP B 1 38 ? 7.805 16.906 16.531 1 92.69 38 ASP B CA 1
ATOM 1361 C C . ASP B 1 38 ? 8.477 15.727 15.828 1 92.69 38 ASP B C 1
ATOM 1363 O O . ASP B 1 38 ? 9.711 15.688 15.719 1 92.69 38 ASP B O 1
ATOM 1367 N N . ARG B 1 39 ? 7.699 14.766 15.477 1 94.62 39 ARG B N 1
ATOM 1368 C CA . ARG B 1 39 ? 8.133 13.625 14.688 1 94.62 39 ARG B CA 1
ATOM 1369 C C . ARG B 1 39 ? 7.289 13.484 13.422 1 94.62 39 ARG B C 1
ATOM 1371 O O . ARG B 1 39 ? 6.223 14.094 13.312 1 94.62 39 ARG B O 1
ATOM 1378 N N . VAL B 1 40 ? 7.891 12.773 12.469 1 96.25 40 VAL B N 1
ATOM 1379 C CA . VAL B 1 40 ? 7.16 12.578 11.219 1 96.25 40 VAL B CA 1
ATOM 1380 C C . VAL B 1 40 ? 6.961 11.078 10.977 1 96.25 40 VAL B C 1
ATOM 1382 O O . VAL B 1 40 ? 7.93 10.32 10.93 1 96.25 40 VAL B O 1
ATOM 1385 N N . LEU B 1 41 ? 5.672 10.664 10.891 1 97 41 LEU B N 1
ATOM 1386 C CA . LEU B 1 41 ? 5.328 9.297 10.5 1 97 41 LEU B CA 1
ATOM 1387 C C . LEU B 1 41 ? 5.168 9.188 8.992 1 97 41 LEU B C 1
ATOM 1389 O O . LEU B 1 41 ? 4.293 9.828 8.406 1 97 41 LEU B O 1
ATOM 1393 N N . LEU B 1 42 ? 6.105 8.453 8.344 1 97.81 42 LEU B N 1
ATOM 1394 C CA . LEU B 1 42 ? 6.047 8.18 6.91 1 97.81 42 LEU B CA 1
ATOM 1395 C C . LEU B 1 42 ? 5.426 6.816 6.645 1 97.81 42 LEU B C 1
ATOM 1397 O O . LEU B 1 42 ? 5.781 5.828 7.293 1 97.81 42 LEU B O 1
ATOM 1401 N N . GLN B 1 43 ? 4.449 6.738 5.734 1 97.94 43 GLN B N 1
ATOM 1402 C CA . GLN B 1 43 ? 3.805 5.48 5.367 1 97.94 43 GLN B CA 1
ATOM 1403 C C . GLN B 1 43 ? 3.68 5.348 3.854 1 97.94 43 GLN B C 1
ATOM 1405 O O . GLN B 1 43 ? 3.4 6.328 3.158 1 97.94 43 GLN B O 1
ATOM 1410 N N . ALA B 1 44 ? 3.855 4.152 3.365 1 98.25 44 ALA B N 1
ATOM 1411 C CA . ALA B 1 44 ? 3.738 3.908 1.93 1 98.25 44 ALA B CA 1
ATOM 1412 C C . ALA B 1 44 ? 3.09 2.553 1.656 1 98.25 44 ALA B C 1
ATOM 1414 O O . ALA B 1 44 ? 3.262 1.608 2.43 1 98.25 44 ALA B O 1
ATOM 1415 N N . THR B 1 45 ? 2.305 2.465 0.715 1 98.31 45 THR B N 1
ATOM 1416 C CA . THR B 1 45 ? 1.862 1.246 0.044 1 98.31 45 THR B CA 1
ATOM 1417 C C . THR B 1 45 ? 2.357 1.214 -1.398 1 98.31 45 THR B C 1
ATOM 1419 O O . THR B 1 45 ? 2.064 2.121 -2.182 1 98.31 45 THR B O 1
ATOM 1422 N N . ILE B 1 46 ? 3.08 0.172 -1.743 1 98.06 46 ILE B N 1
ATOM 1423 C CA . ILE B 1 46 ? 3.697 0.048 -3.059 1 98.06 46 ILE B CA 1
ATOM 1424 C C . ILE B 1 46 ? 3.332 -1.301 -3.674 1 98.06 46 ILE B C 1
ATOM 1426 O O . ILE B 1 46 ? 4.02 -2.301 -3.447 1 98.06 46 ILE B O 1
ATOM 1430 N N . PRO B 1 47 ? 2.305 -1.331 -4.445 1 97.69 47 PRO B N 1
ATOM 1431 C CA . PRO B 1 47 ? 2.09 -2.535 -5.254 1 97.69 47 PRO B CA 1
ATOM 1432 C C . PRO B 1 47 ? 3.084 -2.66 -6.406 1 97.69 47 PRO B C 1
ATOM 1434 O O . PRO B 1 47 ? 3.268 -1.711 -7.172 1 97.69 47 PRO B O 1
ATOM 1437 N N . TRP B 1 48 ? 3.686 -3.805 -6.516 1 95.69 48 TRP B N 1
ATOM 1438 C CA . TRP B 1 48 ? 4.668 -3.98 -7.578 1 95.69 48 TRP B CA 1
ATOM 1439 C C . TRP B 1 48 ? 4.613 -5.395 -8.141 1 95.69 48 TRP B C 1
ATOM 1441 O O . TRP B 1 48 ? 3.992 -6.281 -7.555 1 95.69 48 TRP B O 1
ATOM 1451 N N . ARG B 1 49 ? 5.258 -5.52 -9.32 1 93.5 49 ARG B N 1
ATOM 1452 C CA . ARG B 1 49 ? 5.242 -6.805 -10.016 1 93.5 49 ARG B CA 1
ATOM 1453 C C . ARG B 1 49 ? 6.574 -7.062 -10.711 1 93.5 49 ARG B C 1
ATOM 1455 O O . ARG B 1 49 ? 7.316 -6.125 -11.016 1 93.5 49 ARG B O 1
ATOM 1462 N N . ILE B 1 50 ? 6.793 -8.328 -10.852 1 90.56 50 ILE B N 1
ATOM 1463 C CA . ILE B 1 50 ? 7.945 -8.789 -11.625 1 90.56 50 ILE B CA 1
ATOM 1464 C C . ILE B 1 50 ? 7.469 -9.562 -12.852 1 90.56 50 ILE B C 1
ATOM 1466 O O . ILE B 1 50 ? 6.602 -10.438 -12.742 1 90.56 50 ILE B O 1
ATOM 1470 N N . ASP B 1 51 ? 7.977 -9.141 -13.977 1 87.75 51 ASP B N 1
ATOM 1471 C CA . ASP B 1 51 ? 7.793 -9.891 -15.211 1 87.75 51 ASP B CA 1
ATOM 1472 C C . ASP B 1 51 ? 9.109 -10.508 -15.68 1 87.75 51 ASP B C 1
ATOM 1474 O O . ASP B 1 51 ? 10.109 -9.805 -15.852 1 87.75 51 ASP B O 1
ATOM 1478 N N . LEU B 1 52 ? 9.047 -11.836 -15.766 1 82.38 52 LEU B N 1
ATOM 1479 C CA . LEU B 1 52 ? 10.266 -12.547 -16.141 1 82.38 52 LEU B CA 1
ATOM 1480 C C . LEU B 1 52 ? 9.984 -13.539 -17.266 1 82.38 52 LEU B C 1
ATOM 1482 O O . LEU B 1 52 ? 8.828 -13.867 -17.531 1 82.38 52 LEU B O 1
ATOM 1486 N N . GLU B 1 53 ? 11.023 -13.781 -18.078 1 75.44 53 GLU B N 1
ATOM 1487 C CA . GLU B 1 53 ? 10.961 -14.844 -19.078 1 75.44 53 GLU B CA 1
ATOM 1488 C C . GLU B 1 53 ? 11.875 -16.016 -18.703 1 75.44 53 GLU B C 1
ATOM 1490 O O . GLU B 1 53 ? 13.07 -15.984 -19 1 75.44 53 GLU B O 1
ATOM 1495 N N . ASP B 1 54 ? 11.281 -16.984 -18 1 73 54 ASP B N 1
ATOM 1496 C CA . ASP B 1 54 ? 12 -18.234 -17.766 1 73 54 ASP B CA 1
ATOM 1497 C C . ASP B 1 54 ? 13.195 -18 -16.844 1 73 54 ASP B C 1
ATOM 1499 O O . ASP B 1 54 ? 14.305 -18.469 -17.125 1 73 54 ASP B O 1
ATOM 1503 N N . GLU B 1 55 ? 13.195 -17.141 -15.969 1 75.06 55 GLU B N 1
ATOM 1504 C CA . GLU B 1 55 ? 14.297 -16.922 -15.031 1 75.06 55 GLU B CA 1
ATOM 1505 C C . GLU B 1 55 ? 13.914 -17.375 -13.617 1 75.06 55 GLU B C 1
ATOM 1507 O O . GLU B 1 55 ? 12.734 -17.422 -13.273 1 75.06 55 GLU B O 1
ATOM 1512 N N . THR B 1 56 ? 14.914 -17.875 -13 1 79.31 56 THR B N 1
ATOM 1513 C CA . THR B 1 56 ? 14.75 -18.219 -11.594 1 79.31 56 THR B CA 1
ATOM 1514 C C . THR B 1 56 ? 15.742 -17.469 -10.727 1 79.31 56 THR B C 1
ATOM 1516 O O . THR B 1 56 ? 16.812 -17.062 -11.195 1 79.31 56 THR B O 1
ATOM 1519 N N . GLY B 1 57 ? 15.367 -17.078 -9.523 1 83.69 57 GLY B N 1
ATOM 1520 C CA . GLY B 1 57 ? 16.25 -16.375 -8.594 1 83.69 57 GLY B CA 1
ATOM 1521 C C . GLY B 1 57 ? 15.5 -15.461 -7.641 1 83.69 57 GLY B C 1
ATOM 1522 O O . GLY B 1 57 ? 14.328 -15.695 -7.344 1 83.69 57 GLY B O 1
ATOM 1523 N N . LEU B 1 58 ? 16.25 -14.586 -7.066 1 86.94 58 LEU B N 1
ATOM 1524 C CA . LEU B 1 58 ? 15.703 -13.578 -6.16 1 86.94 58 LEU B CA 1
ATOM 1525 C C . LEU B 1 58 ? 15.586 -12.227 -6.859 1 86.94 58 LEU B C 1
ATOM 1527 O O . LEU B 1 58 ? 16.562 -11.719 -7.402 1 86.94 58 LEU B O 1
ATOM 1531 N N . PHE B 1 59 ? 14.359 -11.719 -6.883 1 88.44 59 PHE B N 1
ATOM 1532 C CA . PHE B 1 59 ? 14.078 -10.469 -7.582 1 88.44 59 PHE B CA 1
ATOM 1533 C C . PHE B 1 59 ? 13.227 -9.547 -6.715 1 88.44 59 PHE B C 1
ATOM 1535 O O . PHE B 1 59 ? 12.406 -10.008 -5.926 1 88.44 59 PHE B O 1
ATOM 1542 N N . GLY B 1 60 ? 13.453 -8.32 -6.926 1 92 60 GLY B N 1
ATOM 1543 C CA . GLY B 1 60 ? 12.602 -7.375 -6.223 1 92 60 GLY B CA 1
ATOM 1544 C C . GLY B 1 60 ? 13.148 -5.961 -6.223 1 92 60 GLY B C 1
ATOM 1545 O O . GLY B 1 60 ? 14.125 -5.668 -6.918 1 92 60 GLY B O 1
ATOM 1546 N N . PRO B 1 61 ? 12.57 -5.07 -5.609 1 94.56 61 PRO B N 1
ATOM 1547 C CA . PRO B 1 61 ? 13.008 -3.678 -5.523 1 94.56 61 PRO B CA 1
ATOM 1548 C C . PRO B 1 61 ? 13.805 -3.391 -4.254 1 94.56 61 PRO B C 1
ATOM 1550 O O . PRO B 1 61 ? 13.617 -4.062 -3.234 1 94.56 61 PRO B O 1
ATOM 1553 N N . ILE B 1 62 ? 14.641 -2.482 -4.367 1 95.06 62 ILE B N 1
ATOM 1554 C CA . ILE B 1 62 ? 15.219 -1.758 -3.238 1 95.06 62 ILE B CA 1
ATOM 1555 C C . ILE B 1 62 ? 14.461 -0.451 -3.023 1 95.06 62 ILE B C 1
ATOM 1557 O O . ILE B 1 62 ? 14.391 0.388 -3.926 1 95.06 62 ILE B O 1
ATOM 1561 N N . PHE B 1 63 ? 13.875 -0.274 -1.841 1 97.44 63 PHE B N 1
ATOM 1562 C CA . PHE B 1 63 ? 13.18 0.969 -1.531 1 97.44 63 PHE B CA 1
ATOM 1563 C C . PHE B 1 63 ? 14.039 1.866 -0.648 1 97.44 63 PHE B C 1
ATOM 1565 O O . PHE B 1 63 ? 14.703 1.386 0.271 1 97.44 63 PHE B O 1
ATOM 1572 N N . ARG B 1 64 ? 13.977 3.148 -0.972 1 97.56 64 ARG B N 1
ATOM 1573 C CA . ARG B 1 64 ? 14.633 4.141 -0.125 1 97.56 64 ARG B CA 1
ATOM 1574 C C . ARG B 1 64 ? 13.711 5.324 0.143 1 97.56 64 ARG B C 1
ATOM 1576 O O . ARG B 1 64 ? 12.938 5.727 -0.729 1 97.56 64 ARG B O 1
ATOM 1583 N N . ILE B 1 65 ? 13.812 5.805 1.316 1 98.62 65 ILE B N 1
ATOM 1584 C CA . ILE B 1 65 ? 13.234 7.105 1.629 1 98.62 65 ILE B CA 1
ATOM 1585 C C . ILE B 1 65 ? 14.352 8.125 1.85 1 98.62 65 ILE B C 1
ATOM 1587 O O . ILE B 1 65 ? 15.242 7.91 2.674 1 98.62 65 ILE B O 1
ATOM 1591 N N . LEU B 1 66 ? 14.266 9.18 1.098 1 98.69 66 LEU B N 1
ATOM 1592 C CA . LEU B 1 66 ? 15.211 10.289 1.223 1 98.69 66 LEU B CA 1
ATOM 1593 C C . LEU B 1 66 ? 14.594 11.445 1.996 1 98.69 66 LEU B C 1
ATOM 1595 O O . LEU B 1 66 ? 13.414 11.773 1.806 1 98.69 66 LEU B O 1
ATOM 1599 N N . ARG B 1 67 ? 15.344 11.984 2.867 1 98.69 67 ARG B N 1
ATOM 1600 C CA . ARG B 1 67 ? 15.039 13.25 3.52 1 98.69 67 ARG B CA 1
ATOM 1601 C C . ARG B 1 67 ? 15.898 14.383 2.961 1 98.69 67 ARG B C 1
ATOM 1603 O O . ARG B 1 67 ? 17.109 14.414 3.191 1 98.69 67 ARG B O 1
ATOM 1610 N N . ASN B 1 68 ? 15.266 15.266 2.229 1 98.44 68 ASN B N 1
ATOM 1611 C CA . ASN B 1 68 ? 16 16.344 1.564 1 98.44 68 ASN B CA 1
ATOM 1612 C C . ASN B 1 68 ? 17.156 15.797 0.737 1 98.44 68 ASN B C 1
ATOM 1614 O O . ASN B 1 68 ? 18.266 16.359 0.756 1 98.44 68 ASN B O 1
ATOM 1618 N N . GLY B 1 69 ? 16.969 14.672 0.134 1 97.62 69 GLY B N 1
ATOM 1619 C CA . GLY B 1 69 ? 17.938 14.125 -0.789 1 97.62 69 GLY B CA 1
ATOM 1620 C C . GLY B 1 69 ? 18.844 13.086 -0.15 1 97.62 69 GLY B C 1
ATOM 1621 O O . GLY B 1 69 ? 19.531 12.336 -0.851 1 97.62 69 GLY B O 1
ATOM 1622 N N . ASP B 1 70 ? 18.859 12.977 1.207 1 97.69 70 ASP B N 1
ATOM 1623 C CA . ASP B 1 70 ? 19.688 12.008 1.914 1 97.69 70 ASP B CA 1
ATOM 1624 C C . ASP B 1 70 ? 18.859 10.797 2.352 1 97.69 70 ASP B C 1
ATOM 1626 O O . ASP B 1 70 ? 17.781 10.945 2.914 1 97.69 70 ASP B O 1
ATOM 1630 N N . PRO B 1 71 ? 19.438 9.641 2.164 1 97.44 71 PRO B N 1
ATOM 1631 C CA . PRO B 1 71 ? 18.672 8.461 2.561 1 97.44 71 PRO B CA 1
ATOM 1632 C C . PRO B 1 71 ? 18.547 8.32 4.078 1 97.44 71 PRO B C 1
ATOM 1634 O O . PRO B 1 71 ? 19.531 8.461 4.797 1 97.44 71 PRO B O 1
ATOM 1637 N N . ILE B 1 72 ? 17.359 8.023 4.547 1 98.12 72 ILE B N 1
ATOM 1638 C CA . ILE B 1 72 ? 17.141 7.793 5.969 1 98.12 72 ILE B CA 1
ATOM 1639 C C . ILE B 1 72 ? 16.516 6.414 6.188 1 98.12 72 ILE B C 1
ATOM 1641 O O . ILE B 1 72 ? 16.359 5.969 7.324 1 98.12 72 ILE B O 1
ATOM 1645 N N . PHE B 1 73 ? 16.094 5.727 5.242 1 98 73 PHE B N 1
ATOM 1646 C CA . PHE B 1 73 ? 15.57 4.367 5.25 1 98 73 PHE B CA 1
ATOM 1647 C C . PHE B 1 73 ? 15.945 3.639 3.963 1 98 73 PHE B C 1
ATOM 1649 O O . PHE B 1 73 ? 15.898 4.223 2.877 1 98 73 PHE B O 1
ATOM 1656 N N . GLU B 1 74 ? 16.344 2.42 4.035 1 95.88 74 GLU B N 1
ATOM 1657 C CA . GLU B 1 74 ? 16.578 1.543 2.891 1 95.88 74 GLU B CA 1
ATOM 1658 C C . GLU B 1 74 ? 16.234 0.093 3.232 1 95.88 74 GLU B C 1
ATOM 1660 O O . GLU B 1 74 ? 16.641 -0.409 4.285 1 95.88 74 GLU B O 1
ATOM 1665 N N . ALA B 1 75 ? 15.586 -0.559 2.373 1 95.62 75 ALA B N 1
ATOM 1666 C CA . ALA B 1 75 ? 15.258 -1.97 2.551 1 95.62 75 ALA B CA 1
ATOM 1667 C C . ALA B 1 75 ? 15.047 -2.656 1.204 1 95.62 75 ALA B C 1
ATOM 1669 O O . ALA B 1 75 ? 14.742 -2 0.205 1 95.62 75 ALA B O 1
ATOM 1670 N N . ILE B 1 76 ? 15.18 -3.957 1.173 1 93.06 76 ILE B N 1
ATOM 1671 C CA . ILE B 1 76 ? 14.961 -4.773 -0.018 1 93.06 76 ILE B CA 1
ATOM 1672 C C . ILE B 1 76 ? 13.773 -5.699 0.2 1 93.06 76 ILE B C 1
ATOM 1674 O O . ILE B 1 76 ? 13.617 -6.289 1.272 1 93.06 76 ILE B O 1
ATOM 1678 N N . ASP B 1 77 ? 12.859 -5.727 -0.74 1 94.31 77 ASP B N 1
ATOM 1679 C CA . ASP B 1 77 ? 11.758 -6.684 -0.75 1 94.31 77 ASP B CA 1
ATOM 1680 C C . ASP B 1 77 ? 11.891 -7.668 -1.91 1 94.31 77 ASP B C 1
ATOM 1682 O O . ASP B 1 77 ? 11.609 -7.324 -3.061 1 94.31 77 ASP B O 1
ATOM 1686 N N . THR B 1 78 ? 12.266 -8.906 -1.66 1 89.44 78 THR B N 1
ATOM 1687 C CA . THR B 1 78 ? 12.539 -9.836 -2.748 1 89.44 78 THR B CA 1
ATOM 1688 C C . THR B 1 78 ? 11.516 -10.961 -2.768 1 89.44 78 THR B C 1
ATOM 1690 O O . THR B 1 78 ? 10.898 -11.266 -1.746 1 89.44 78 THR B O 1
ATOM 1693 N N . LEU B 1 79 ? 11.328 -11.445 -3.938 1 86.25 79 LEU B N 1
ATOM 1694 C CA . LEU B 1 79 ? 10.617 -12.695 -4.176 1 86.25 79 LEU B CA 1
ATOM 1695 C C . LEU B 1 79 ? 11.539 -13.75 -4.773 1 86.25 79 LEU B C 1
ATOM 1697 O O . LEU B 1 79 ? 12.383 -13.438 -5.613 1 86.25 79 LEU B O 1
ATOM 1701 N N . GLN B 1 80 ? 11.406 -14.891 -4.188 1 84.44 80 GLN B N 1
ATOM 1702 C CA . GLN B 1 80 ? 12.047 -16.016 -4.859 1 84.44 80 GLN B CA 1
ATOM 1703 C C . GLN B 1 80 ? 11.156 -16.594 -5.957 1 84.44 80 GLN B C 1
ATOM 1705 O O . GLN B 1 80 ? 10.016 -17 -5.695 1 84.44 80 GLN B O 1
ATOM 1710 N N . ILE B 1 81 ? 11.656 -16.594 -7.141 1 80.31 81 ILE B N 1
ATOM 1711 C CA . ILE B 1 81 ? 10.883 -17.078 -8.273 1 80.31 81 ILE B CA 1
ATOM 1712 C C . ILE B 1 81 ? 11.508 -18.375 -8.797 1 80.31 81 ILE B C 1
ATOM 1714 O O . ILE B 1 81 ? 12.711 -18.422 -9.07 1 80.31 81 ILE B O 1
ATOM 1718 N N . THR B 1 82 ? 10.805 -19.422 -8.828 1 80.44 82 THR B N 1
ATOM 1719 C CA . THR B 1 82 ? 11.273 -20.703 -9.32 1 80.44 82 THR B CA 1
ATOM 1720 C C . THR B 1 82 ? 10.586 -21.078 -10.625 1 80.44 82 THR B C 1
ATOM 1722 O O . THR B 1 82 ? 11.117 -21.844 -11.422 1 80.44 82 THR B O 1
ATOM 1725 N N . ASP B 1 83 ? 9.398 -20.578 -10.719 1 74.75 83 ASP B N 1
ATOM 1726 C CA . ASP B 1 83 ? 8.594 -20.766 -11.922 1 74.75 83 ASP B CA 1
ATOM 1727 C C . ASP B 1 83 ? 7.562 -19.656 -12.078 1 74.75 83 ASP B C 1
ATOM 1729 O O . ASP B 1 83 ? 7.238 -18.969 -11.109 1 74.75 83 ASP B O 1
ATOM 1733 N N . GLY B 1 84 ? 7.168 -19.438 -13.25 1 72 84 GLY B N 1
ATOM 1734 C CA . GLY B 1 84 ? 6.18 -18.406 -13.492 1 72 84 GLY B CA 1
ATOM 1735 C C . GLY B 1 84 ? 6.762 -17.172 -14.172 1 72 84 GLY B C 1
ATOM 1736 O O . GLY B 1 84 ? 7.973 -16.953 -14.133 1 72 84 GLY B O 1
ATOM 1737 N N . PHE B 1 85 ? 5.812 -16.375 -14.672 1 75 85 PHE B N 1
ATOM 1738 C CA . PHE B 1 85 ? 6.266 -15.281 -15.523 1 75 85 PHE B CA 1
ATOM 1739 C C . PHE B 1 85 ? 5.848 -13.938 -14.938 1 75 85 PHE B C 1
ATOM 1741 O O . PHE B 1 85 ? 6.375 -12.898 -15.32 1 75 85 PHE B O 1
ATOM 1748 N N . CYS B 1 86 ? 4.918 -13.977 -13.969 1 80.44 86 CYS B N 1
ATOM 1749 C CA . CYS B 1 86 ? 4.438 -12.703 -13.445 1 80.44 86 CYS B CA 1
ATOM 1750 C C . CYS B 1 86 ? 4.066 -12.836 -11.969 1 80.44 86 CYS B C 1
ATOM 1752 O O . CYS B 1 86 ? 3.203 -13.633 -11.609 1 80.44 86 CYS B O 1
ATOM 1754 N N . PHE B 1 87 ? 4.746 -11.992 -11.18 1 87.75 87 PHE B N 1
ATOM 1755 C CA . PHE B 1 87 ? 4.516 -12.008 -9.742 1 87.75 87 PHE B CA 1
ATOM 1756 C C . PHE B 1 87 ? 4.102 -10.633 -9.242 1 87.75 87 PHE B C 1
ATOM 1758 O O . PHE B 1 87 ? 4.648 -9.617 -9.68 1 87.75 87 PHE B O 1
ATOM 1765 N N . ASN B 1 88 ? 3.094 -10.656 -8.383 1 92.75 88 ASN B N 1
ATOM 1766 C CA . ASN B 1 88 ? 2.617 -9.406 -7.797 1 92.75 88 ASN B CA 1
ATOM 1767 C C . ASN B 1 88 ? 2.789 -9.398 -6.277 1 92.75 88 ASN B C 1
ATOM 1769 O O . ASN B 1 88 ? 2.576 -10.414 -5.621 1 92.75 88 ASN B O 1
ATOM 1773 N N . ARG B 1 89 ? 3.139 -8.25 -5.789 1 94.5 89 ARG B N 1
ATOM 1774 C CA . ARG B 1 89 ? 3.332 -8.078 -4.352 1 94.5 89 ARG B CA 1
ATOM 1775 C C . ARG B 1 89 ? 2.926 -6.672 -3.91 1 94.5 89 ARG B C 1
ATOM 1777 O O . ARG B 1 89 ? 3.094 -5.707 -4.66 1 94.5 89 ARG B O 1
ATOM 1784 N N . ILE B 1 90 ? 2.285 -6.613 -2.701 1 96.06 90 ILE B N 1
ATOM 1785 C CA . ILE B 1 90 ? 2.043 -5.324 -2.061 1 96.06 90 ILE B CA 1
ATOM 1786 C C . ILE B 1 90 ? 3.006 -5.141 -0.89 1 96.06 90 ILE B C 1
ATOM 1788 O O . ILE B 1 90 ? 2.971 -5.906 0.077 1 96.06 90 ILE B O 1
ATOM 1792 N N . THR B 1 91 ? 3.896 -4.141 -0.942 1 96.62 91 THR B N 1
ATOM 1793 C CA . THR B 1 91 ? 4.789 -3.797 0.158 1 96.62 91 THR B CA 1
ATOM 1794 C C . THR B 1 91 ? 4.262 -2.59 0.927 1 96.62 91 THR B C 1
ATOM 1796 O O . THR B 1 91 ? 3.83 -1.604 0.325 1 96.62 91 THR B O 1
ATOM 1799 N N . SER B 1 92 ? 4.199 -2.697 2.207 1 97.69 92 SER B N 1
ATOM 1800 C CA . SER B 1 92 ? 3.871 -1.574 3.08 1 97.69 92 SER B CA 1
ATOM 1801 C C . SER B 1 92 ? 5.078 -1.155 3.916 1 97.69 92 SER B C 1
ATOM 1803 O O . SER B 1 92 ? 5.809 -2.004 4.426 1 97.69 92 SER B O 1
ATOM 1805 N N . ILE B 1 93 ? 5.258 0.142 4.023 1 96.44 93 ILE B N 1
ATOM 1806 C CA . ILE B 1 93 ? 6.34 0.679 4.84 1 96.44 93 ILE B CA 1
ATOM 1807 C C . ILE B 1 93 ? 5.781 1.688 5.84 1 96.44 93 ILE B C 1
ATOM 1809 O O . ILE B 1 93 ? 4.945 2.523 5.488 1 96.44 93 ILE B O 1
ATOM 1813 N N . THR B 1 94 ? 6.113 1.525 7.039 1 96.44 94 THR B N 1
ATOM 1814 C CA . THR B 1 94 ? 5.977 2.557 8.062 1 96.44 94 THR B CA 1
ATOM 1815 C C . THR B 1 94 ? 7.34 2.916 8.648 1 96.44 94 THR B C 1
ATOM 1817 O O . THR B 1 94 ? 8.094 2.035 9.07 1 96.44 94 THR B O 1
ATOM 1820 N N . PHE B 1 95 ? 7.711 4.141 8.609 1 96.94 95 PHE B N 1
ATOM 1821 C CA . PHE B 1 95 ? 8.992 4.609 9.125 1 96.94 95 PHE B CA 1
ATOM 1822 C C . PHE B 1 95 ? 8.812 5.895 9.922 1 96.94 95 PHE B C 1
ATOM 1824 O O . PHE B 1 95 ? 8.062 6.785 9.516 1 96.94 95 PHE B O 1
ATOM 1831 N N . LEU B 1 96 ? 9.445 5.973 11.016 1 96.5 96 LEU B N 1
ATOM 1832 C CA . LEU B 1 96 ? 9.391 7.152 11.875 1 96.5 96 LEU B CA 1
ATOM 1833 C C . LEU B 1 96 ? 10.672 7.969 11.758 1 96.5 96 LEU B C 1
ATOM 1835 O O . LEU B 1 96 ? 11.758 7.477 12.07 1 96.5 96 LEU B O 1
ATOM 1839 N N . ASP B 1 97 ? 10.539 9.18 11.18 1 97.06 97 ASP B N 1
ATOM 1840 C CA . ASP B 1 97 ? 11.625 10.148 11.297 1 97.06 97 ASP B CA 1
ATOM 1841 C C . ASP B 1 97 ? 11.594 10.844 12.656 1 97.06 97 ASP B C 1
ATOM 1843 O O . ASP B 1 97 ? 10.805 11.766 12.867 1 97.06 97 ASP B O 1
ATOM 1847 N N . GLU B 1 98 ? 12.492 10.508 13.5 1 94.19 98 GLU B N 1
ATOM 1848 C CA . GLU B 1 98 ? 12.422 10.922 14.898 1 94.19 98 GLU B CA 1
ATOM 1849 C C . GLU B 1 98 ? 12.984 12.328 15.086 1 94.19 98 GLU B C 1
ATOM 1851 O O . GLU B 1 98 ? 12.695 12.984 16.094 1 94.19 98 GLU B O 1
ATOM 1856 N N . ASN B 1 99 ? 13.805 12.742 14.102 1 93.88 99 ASN B N 1
ATOM 1857 C CA . ASN B 1 99 ? 14.469 14.031 14.273 1 93.88 99 ASN B CA 1
ATOM 1858 C C . ASN B 1 99 ? 14.461 14.844 12.977 1 93.88 99 ASN B C 1
ATOM 1860 O O . ASN B 1 99 ? 15.508 15.25 12.484 1 93.88 99 ASN B O 1
ATOM 1864 N N . PRO B 1 100 ? 13.227 15.102 12.539 1 96.38 100 PRO B N 1
ATOM 1865 C CA . PRO B 1 100 ? 13.188 15.961 11.352 1 96.38 100 PRO B CA 1
ATOM 1866 C C . PRO B 1 100 ? 13.703 17.375 11.633 1 96.38 100 PRO B C 1
ATOM 1868 O O . PRO B 1 100 ? 13.469 17.922 12.711 1 96.38 100 PRO B O 1
ATOM 1871 N N . PRO B 1 101 ? 14.414 17.922 10.68 1 96.81 101 PRO B N 1
ATOM 1872 C CA . PRO B 1 101 ? 14.867 19.297 10.875 1 96.81 101 PRO B CA 1
ATOM 1873 C C . PRO B 1 101 ? 13.727 20.312 10.758 1 96.81 101 PRO B C 1
ATOM 1875 O O . PRO B 1 101 ? 12.695 20.016 10.148 1 96.81 101 PRO B O 1
ATOM 1878 N N . LEU B 1 102 ? 13.93 21.531 11.297 1 96.31 102 LEU B N 1
ATOM 1879 C CA . LEU B 1 102 ? 12.961 22.609 11.172 1 96.31 102 LEU B CA 1
ATOM 1880 C C . LEU B 1 102 ? 12.875 23.094 9.727 1 96.31 102 LEU B C 1
ATOM 1882 O O . LEU B 1 102 ? 13.836 22.953 8.961 1 96.31 102 LEU B O 1
ATOM 1886 N N . GLY B 1 103 ? 11.695 23.734 9.406 1 96.38 103 GLY B N 1
ATOM 1887 C CA . GLY B 1 103 ? 11.492 24.281 8.078 1 96.38 103 GLY B CA 1
ATOM 1888 C C . GLY B 1 103 ? 10.836 23.297 7.125 1 96.38 103 GLY B C 1
ATOM 1889 O O . GLY B 1 103 ? 10.086 22.406 7.555 1 96.38 103 GLY B O 1
ATOM 1890 N N . VAL B 1 104 ? 11.062 23.594 5.883 1 97.5 104 VAL B N 1
ATOM 1891 C CA . VAL B 1 104 ? 10.461 22.75 4.848 1 97.5 104 VAL B CA 1
ATOM 1892 C C . VAL B 1 104 ? 11.305 21.484 4.66 1 97.5 104 VAL B C 1
ATOM 1894 O O . VAL B 1 104 ? 12.508 21.562 4.406 1 97.5 104 VAL B O 1
ATOM 1897 N N . VAL B 1 105 ? 10.734 20.375 4.875 1 97.75 105 VAL B N 1
ATOM 1898 C CA . VAL B 1 105 ? 11.391 19.094 4.688 1 97.75 105 VAL B CA 1
ATOM 1899 C C . VAL B 1 105 ? 10.695 18.312 3.572 1 97.75 105 VAL B C 1
ATOM 1901 O O . VAL B 1 105 ? 9.477 18.172 3.58 1 97.75 105 VAL B O 1
ATOM 1904 N N . THR B 1 106 ? 11.453 17.844 2.625 1 98.69 106 THR B N 1
ATOM 1905 C CA . THR B 1 106 ? 10.945 17.031 1.526 1 98.69 106 THR B CA 1
ATOM 1906 C C . THR B 1 106 ? 11.383 15.57 1.685 1 98.69 106 THR B C 1
ATOM 1908 O O . THR B 1 106 ? 12.562 15.289 1.873 1 98.69 106 THR B O 1
ATOM 1911 N N . TYR B 1 107 ? 10.438 14.703 1.714 1 98.69 107 TYR B N 1
ATOM 1912 C CA . TYR B 1 107 ? 10.703 13.273 1.692 1 98.69 107 TYR B CA 1
ATOM 1913 C C . TYR B 1 107 ? 10.406 12.688 0.317 1 98.69 107 TYR B C 1
ATOM 1915 O O . TYR B 1 107 ? 9.391 13.008 -0.298 1 98.69 107 TYR B O 1
ATOM 1923 N N . THR B 1 108 ? 11.289 11.836 -0.175 1 98.75 108 THR B N 1
ATOM 1924 C CA . THR B 1 108 ? 11.117 11.195 -1.475 1 98.75 108 THR B CA 1
ATOM 1925 C C . THR B 1 108 ? 11.266 9.68 -1.354 1 98.75 108 THR B C 1
ATOM 1927 O O . THR B 1 108 ? 12.234 9.188 -0.775 1 98.75 108 THR B O 1
ATOM 1930 N N . LEU B 1 109 ? 10.289 8.945 -1.788 1 98.62 109 LEU B N 1
ATOM 1931 C CA . LEU B 1 109 ? 10.336 7.492 -1.9 1 98.62 109 LEU B CA 1
ATOM 1932 C C . LEU B 1 109 ? 10.875 7.07 -3.264 1 98.62 109 LEU B C 1
ATOM 1934 O O . LEU B 1 109 ? 10.344 7.484 -4.301 1 98.62 109 LEU B O 1
ATOM 1938 N N . THR B 1 110 ? 11.914 6.27 -3.283 1 98.31 110 THR B N 1
ATOM 1939 C CA . THR B 1 110 ? 12.508 5.824 -4.539 1 98.31 110 THR B CA 1
ATOM 1940 C C . THR B 1 110 ? 12.641 4.305 -4.566 1 98.31 110 THR B C 1
ATOM 1942 O O . THR B 1 110 ? 12.469 3.643 -3.543 1 98.31 110 THR B O 1
ATOM 1945 N N . ALA B 1 111 ? 12.961 3.812 -5.754 1 97.44 111 ALA B N 1
ATOM 1946 C CA . ALA B 1 111 ? 13.172 2.375 -5.91 1 97.44 111 ALA B CA 1
ATOM 1947 C C . ALA B 1 111 ? 14.25 2.088 -6.953 1 97.44 111 ALA B C 1
ATOM 1949 O O . ALA B 1 111 ? 14.414 2.852 -7.906 1 97.44 111 ALA B O 1
ATOM 1950 N N . LEU B 1 112 ? 14.938 1.062 -6.773 1 95.12 112 LEU B N 1
ATOM 1951 C CA . LEU B 1 112 ? 15.852 0.431 -7.723 1 95.12 112 LEU B CA 1
ATOM 1952 C C . LEU B 1 112 ? 15.57 -1.064 -7.832 1 95.12 112 LEU B C 1
ATOM 1954 O O . LEU B 1 112 ? 15.109 -1.686 -6.871 1 95.12 112 LEU B O 1
ATOM 1958 N N . ARG B 1 113 ? 15.867 -1.516 -9.008 1 93.19 113 ARG B N 1
ATOM 1959 C CA . ARG B 1 113 ? 15.68 -2.945 -9.227 1 93.19 113 ARG B CA 1
ATOM 1960 C C . ARG B 1 113 ? 16.828 -3.746 -8.609 1 93.19 113 ARG B C 1
ATOM 1962 O O . ARG B 1 113 ? 17.984 -3.334 -8.664 1 93.19 113 ARG B O 1
ATOM 1969 N N . PHE B 1 114 ? 16.453 -4.906 -7.992 1 88.81 114 PHE B N 1
ATOM 1970 C CA . PHE B 1 114 ? 17.422 -5.836 -7.41 1 88.81 114 PHE B CA 1
ATOM 1971 C C . PHE B 1 114 ? 17.297 -7.215 -8.047 1 88.81 114 PHE B C 1
ATOM 1973 O O . PHE B 1 114 ? 16.188 -7.691 -8.297 1 88.81 114 PHE B O 1
ATOM 1980 N N . CYS B 1 115 ? 18.328 -7.824 -8.375 1 84.62 115 CYS B N 1
ATOM 1981 C CA . CYS B 1 115 ? 18.391 -9.211 -8.828 1 84.62 115 CYS B CA 1
ATOM 1982 C C . CYS B 1 115 ? 19.656 -9.898 -8.312 1 84.62 115 CYS B C 1
ATOM 1984 O O . CYS B 1 115 ? 20.734 -9.305 -8.312 1 84.62 115 CYS B O 1
ATOM 1986 N N . SER B 1 116 ? 19.5 -11.125 -7.828 1 76.5 116 SER B N 1
ATOM 1987 C CA . SER B 1 116 ? 20.625 -11.859 -7.277 1 76.5 116 SER B CA 1
ATOM 1988 C C . SER B 1 116 ? 21.547 -12.367 -8.383 1 76.5 116 SER B C 1
ATOM 1990 O O . SER B 1 116 ? 22.75 -12.531 -8.164 1 76.5 116 SER B O 1
ATOM 1992 N N . GLU B 1 117 ? 21.047 -12.852 -9.414 1 70.56 117 GLU B N 1
ATOM 1993 C CA . GLU B 1 117 ? 21.875 -13.539 -10.398 1 70.56 117 GLU B CA 1
ATOM 1994 C C . GLU B 1 117 ? 21.906 -12.781 -11.727 1 70.56 117 GLU B C 1
ATOM 1996 O O . GLU B 1 117 ? 22.531 -13.234 -12.695 1 70.56 117 GLU B O 1
ATOM 2001 N N . GLY B 1 118 ? 21.469 -11.656 -11.797 1 61.38 118 GLY B N 1
ATOM 2002 C CA . GLY B 1 118 ? 21.453 -10.977 -13.078 1 61.38 118 GLY B CA 1
ATOM 2003 C C . GLY B 1 118 ? 20.406 -11.523 -14.039 1 61.38 118 GLY B C 1
ATOM 2004 O O . GLY B 1 118 ? 19.703 -12.484 -13.703 1 61.38 118 GLY B O 1
ATOM 2005 N N . GLY B 1 119 ? 20.016 -10.891 -15.086 1 65.5 119 GLY B N 1
ATOM 2006 C CA . GLY B 1 119 ? 19.109 -11.359 -16.125 1 65.5 119 GLY B CA 1
ATOM 2007 C C . GLY B 1 119 ? 18.047 -10.344 -16.484 1 65.5 119 GLY B C 1
ATOM 2008 O O . GLY B 1 119 ? 17.922 -9.305 -15.844 1 65.5 119 GLY B O 1
ATOM 2009 N N . PRO B 1 120 ? 17.406 -10.797 -17.531 1 74.31 120 PRO B N 1
ATOM 2010 C CA . PRO B 1 120 ? 16.391 -9.875 -18.047 1 74.31 120 PRO B CA 1
ATOM 2011 C C . PRO B 1 120 ? 15.062 -9.977 -17.281 1 74.31 120 PRO B C 1
ATOM 2013 O O . PRO B 1 120 ? 14.445 -11.047 -17.25 1 74.31 120 PRO B O 1
ATOM 2016 N N . PHE B 1 121 ? 14.82 -9.086 -16.5 1 81.75 121 PHE B N 1
ATOM 2017 C CA . PHE B 1 121 ? 13.5 -8.992 -15.891 1 81.75 121 PHE B CA 1
ATOM 2018 C C . PHE B 1 121 ? 13.094 -7.539 -15.703 1 81.75 121 PHE B C 1
ATOM 2020 O O . PHE B 1 121 ? 13.93 -6.641 -15.766 1 81.75 121 PHE B O 1
ATOM 2027 N N . THR B 1 122 ? 11.844 -7.441 -15.602 1 88 122 THR B N 1
ATOM 2028 C CA . THR B 1 122 ? 11.312 -6.105 -15.344 1 88 122 THR B CA 1
ATOM 2029 C C . THR B 1 122 ? 10.562 -6.07 -14.016 1 88 122 THR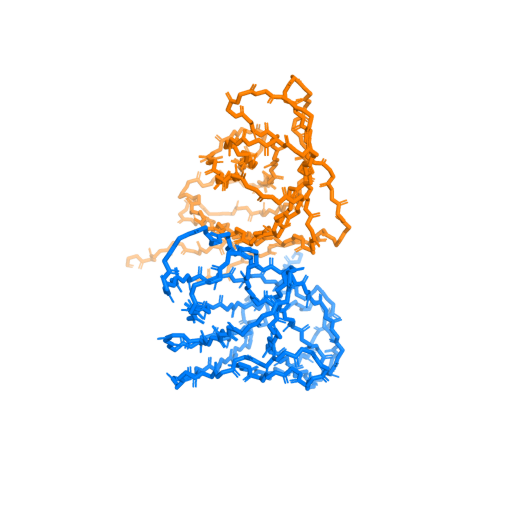 B C 1
ATOM 2031 O O . THR B 1 122 ? 9.891 -7.039 -13.656 1 88 122 THR B O 1
ATOM 2034 N N . VAL B 1 123 ? 10.922 -5.07 -13.289 1 90.81 123 VAL B N 1
ATOM 2035 C CA . VAL B 1 123 ? 10.141 -4.75 -12.102 1 90.81 123 VAL B CA 1
ATOM 2036 C C . VAL B 1 123 ? 9.414 -3.422 -12.297 1 90.81 123 VAL B C 1
ATOM 2038 O O . VAL B 1 123 ? 10 -2.459 -12.797 1 90.81 123 VAL B O 1
ATOM 2041 N N . SER B 1 124 ? 8.086 -3.414 -11.922 1 94.75 124 SER B N 1
ATOM 2042 C CA . SER B 1 124 ? 7.297 -2.189 -12.008 1 94.75 124 SER B CA 1
ATOM 2043 C C . SER B 1 124 ? 6.273 -2.109 -10.883 1 94.75 124 SER B C 1
ATOM 2045 O O . SER B 1 124 ? 5.895 -3.133 -10.305 1 94.75 124 SER B O 1
ATOM 2047 N N . THR B 1 125 ? 5.949 -0.894 -10.562 1 96.44 125 THR B N 1
ATOM 2048 C CA . THR B 1 125 ? 4.742 -0.806 -9.75 1 96.44 125 THR B CA 1
ATOM 2049 C C . THR B 1 125 ? 3.529 -1.315 -10.531 1 96.44 125 THR B C 1
ATOM 2051 O O . THR B 1 125 ? 3.473 -1.188 -11.758 1 96.44 125 THR B O 1
ATOM 2054 N N . SER B 1 126 ? 2.604 -1.905 -9.82 1 94.38 126 SER B N 1
ATOM 2055 C CA . SER B 1 126 ? 1.502 -2.582 -10.492 1 94.38 126 SER B CA 1
ATOM 2056 C C . SER B 1 126 ? 0.172 -1.892 -10.219 1 94.38 126 SER B C 1
ATOM 2058 O O . SER B 1 126 ? -0.855 -2.254 -10.797 1 94.38 126 SER B O 1
ATOM 2060 N N . ALA B 1 127 ? 0.091 -1.019 -9.328 1 94 127 ALA B N 1
ATOM 2061 C CA . ALA B 1 127 ? -1.063 -0.204 -8.961 1 94 127 ALA B CA 1
ATOM 2062 C C . ALA B 1 127 ? -0.626 1.105 -8.312 1 94 127 ALA B C 1
ATOM 2064 O O . ALA B 1 127 ? 0.567 1.413 -8.258 1 94 127 ALA B O 1
ATOM 2065 N N . ALA B 1 128 ? -1.61 1.881 -7.941 1 95 128 ALA B N 1
ATOM 2066 C CA . ALA B 1 128 ? -1.312 3.182 -7.348 1 95 128 ALA B CA 1
ATOM 2067 C C . ALA B 1 128 ? -0.388 3.033 -6.145 1 95 128 ALA B C 1
ATOM 2069 O O . ALA B 1 128 ? -0.634 2.205 -5.262 1 95 128 ALA B O 1
ATOM 2070 N N . THR B 1 129 ? 0.648 3.771 -6.176 1 97.25 129 THR B N 1
ATOM 2071 C CA . THR B 1 129 ? 1.536 3.889 -5.023 1 97.25 129 THR B CA 1
ATOM 2072 C C . THR B 1 129 ? 1.151 5.09 -4.164 1 97.25 129 THR B C 1
ATOM 2074 O O . THR B 1 129 ? 0.92 6.184 -4.684 1 97.25 129 THR B O 1
ATOM 2077 N N . THR B 1 130 ? 1.013 4.828 -2.885 1 98.25 130 THR B N 1
ATOM 2078 C CA . THR B 1 130 ? 0.699 5.902 -1.948 1 98.25 130 THR B CA 1
ATOM 2079 C C . THR B 1 130 ? 1.866 6.148 -0.998 1 98.25 130 THR B C 1
ATOM 2081 O O . THR B 1 130 ? 2.48 5.203 -0.501 1 98.25 130 THR B O 1
ATOM 2084 N N . PHE B 1 131 ? 2.236 7.375 -0.818 1 98.31 131 PHE B N 1
ATOM 2085 C CA . PHE B 1 131 ? 3.26 7.816 0.123 1 98.31 131 PHE B CA 1
ATOM 2086 C C . PHE B 1 131 ? 2.766 8.992 0.952 1 98.31 131 PHE B C 1
ATOM 2088 O O . PHE B 1 131 ? 2.328 10.008 0.401 1 98.31 131 PHE B O 1
ATOM 2095 N N . THR B 1 132 ? 2.734 8.859 2.299 1 98.19 132 THR B N 1
ATOM 2096 C CA . THR B 1 132 ? 2.197 9.914 3.152 1 98.19 132 THR B CA 1
ATOM 2097 C C . THR B 1 132 ? 3.205 10.305 4.227 1 98.19 132 THR B C 1
ATOM 2099 O O . THR B 1 132 ? 4.086 9.516 4.578 1 98.19 132 THR B O 1
ATOM 2102 N N . ALA B 1 133 ? 3.084 11.516 4.707 1 97.69 133 ALA B N 1
ATOM 2103 C CA . ALA B 1 133 ? 3.865 12.07 5.812 1 97.69 133 ALA B CA 1
ATOM 2104 C C . ALA B 1 133 ? 2.971 12.797 6.809 1 97.69 133 ALA B C 1
ATOM 2106 O O . ALA B 1 133 ? 2.211 13.695 6.426 1 97.69 133 ALA B O 1
ATOM 2107 N N . SER B 1 134 ? 3.064 12.383 8.023 1 95.44 134 SER B N 1
ATOM 2108 C CA . SER B 1 134 ? 2.312 12.992 9.117 1 95.44 134 SER B CA 1
ATOM 2109 C C . SER B 1 134 ? 3.246 13.617 10.148 1 95.44 134 SER B C 1
ATOM 2111 O O . SER B 1 134 ? 4.062 12.914 10.758 1 95.44 134 SER B O 1
ATOM 2113 N N . GLU B 1 135 ? 3.127 14.867 10.328 1 94.19 135 GLU B N 1
ATOM 2114 C CA . GLU B 1 135 ? 3.832 15.508 11.438 1 94.19 135 GLU B CA 1
ATOM 2115 C C . GLU B 1 135 ? 3.041 15.398 12.734 1 94.19 135 GLU B C 1
ATOM 2117 O O . GLU B 1 135 ? 1.903 15.867 12.82 1 94.19 135 GLU B O 1
ATOM 2122 N N . ILE B 1 136 ? 3.619 14.852 13.672 1 91.06 136 ILE B N 1
ATOM 2123 C CA . ILE B 1 136 ? 2.955 14.57 14.938 1 91.06 136 ILE B CA 1
ATOM 2124 C C . ILE B 1 136 ? 3.717 15.234 16.078 1 91.06 136 ILE B C 1
ATOM 2126 O O . ILE B 1 136 ? 4.938 15.102 16.188 1 91.06 136 ILE B O 1
ATOM 2130 N N . GLU B 1 137 ? 3.01 15.883 16.844 1 89.12 137 GLU B N 1
ATOM 2131 C CA . GLU B 1 137 ? 3.6 16.609 17.969 1 89.12 137 GLU B CA 1
ATOM 2132 C C . GLU B 1 137 ? 4.246 15.656 18.969 1 89.12 137 GLU B C 1
ATOM 2134 O O . GLU B 1 137 ? 3.787 14.531 19.141 1 89.12 137 GLU B O 1
ATOM 2139 N N . GLY B 1 138 ? 5.301 16.219 19.562 1 79.06 138 GLY B N 1
ATOM 2140 C CA . GLY B 1 138 ? 5.926 15.461 20.641 1 79.06 138 GLY B CA 1
ATOM 2141 C C . GLY B 1 138 ? 5.039 15.305 21.859 1 79.06 138 GLY B C 1
ATOM 2142 O O . GLY B 1 138 ? 4.09 16.078 22.047 1 79.06 138 GLY B O 1
ATOM 2143 N N . ASN B 1 139 ? 5.25 14.172 22.688 1 73.56 139 ASN B N 1
ATOM 2144 C CA . ASN B 1 139 ? 4.535 13.984 23.938 1 73.56 139 ASN B CA 1
ATOM 2145 C C . ASN B 1 139 ? 4.926 15.039 24.969 1 73.56 139 ASN B C 1
ATOM 2147 O O . ASN B 1 139 ? 6.105 15.359 25.125 1 73.56 139 ASN B O 1
ATOM 2151 N N . THR B 1 140 ? 4.078 15.992 25.125 1 65.5 140 THR B N 1
ATOM 2152 C CA . THR B 1 140 ? 4.391 16.938 26.188 1 65.5 140 THR B CA 1
ATOM 2153 C C . THR B 1 140 ? 4.434 16.25 27.531 1 65.5 140 THR B C 1
ATOM 2155 O O . THR B 1 140 ? 3.469 15.586 27.938 1 65.5 140 THR B O 1
ATOM 2158 N N . PRO B 1 141 ? 5.594 16.328 28.266 1 54.88 141 PRO B N 1
ATOM 2159 C CA . PRO B 1 141 ? 5.59 15.789 29.625 1 54.88 141 PRO B CA 1
ATOM 2160 C C . PRO B 1 141 ? 4.535 16.438 30.531 1 54.88 141 PRO B C 1
ATOM 2162 O O . PRO B 1 141 ? 4.145 17.578 30.281 1 54.88 141 PRO B O 1
#

Foldseek 3Di:
DWDDKWKDKDFDKDWAAAPPDDWDFQDKTKDAAADQQKKKKKKKKFKKKKFADQDWFKKFKWKFKDKVRHTPDIDTDIDTDPDDGMDIDIDMDIDMGRGDDHGMIMMTMTIHIDTDPDDDMIMMGDGMMMMMMTIGHHDDD/DFDDKWKDKDFDKDWAAAPPDDWDFQDKTKDAAADQQKKKKKKKKFKKKKFDDPDFFKKFKWKFKDKVRHTDDIDTDIDGDDDDGMDIDIDMDIDMGRGDDHGMIMMTMTIHIDTDPDDDMIMMGDGMMMMMMTIGGHDDD

pLDDT: mean 90.89, std 8.72, range [54.88, 98.75]

Solvent-accessible surface area (backbone atoms only — not comparable to full-atom values): 14656 Å² total; per-residue (Å²): 75,74,75,47,75,32,63,29,74,32,63,66,63,45,75,38,34,48,78,87,53,69,66,37,79,57,34,56,31,61,49,75,36,89,50,72,67,26,28,34,46,33,38,36,41,42,29,28,33,39,43,38,75,85,53,64,46,43,36,34,42,33,41,34,35,21,53,72,82,41,77,80,44,54,44,47,41,48,44,78,37,80,70,65,44,69,49,78,46,76,44,50,44,44,43,65,44,72,73,51,63,70,40,79,44,41,39,37,36,31,30,28,42,44,59,74,75,65,77,79,61,45,38,26,34,69,38,55,23,38,31,36,39,34,34,32,45,53,65,78,133,92,60,70,41,60,30,63,29,69,33,65,66,64,45,75,40,35,48,78,88,54,69,67,37,78,57,34,56,32,58,47,73,35,88,50,70,63,25,29,34,46,35,40,31,14,43,23,27,31,40,42,38,75,87,52,66,46,42,37,34,42,33,39,33,35,20,53,72,81,40,76,77,45,74,51,74,56,70,43,80,38,82,68,68,44,72,47,37,35,58,46,61,47,77,47,75,42,72,70,53,63,69,41,80,42,41,38,36,36,31,31,27,42,43,60,74,78,69,75,78,61,45,39,27,36,65,18,53,20,20,33,36,39,34,33,29,50,48,85,76,129

Secondary structure (DSSP, 8-state):
-EEEEEEEEE-S--EEPPTTSPPEEEEEEEEEE--TT-EEEEEEEEEEEEEESS--EEEEEEEEEEETTEEEEEEE--EEESS-SEEEEEEEEEEEESSPPSEEEEEEEEEEEEESS--SEEEEE-S-EEEEEEEEPPPP-/-EEEEEEEEE-S--EEPPTTSPPEEEEEEEEEE--TT-EEEEEEEEEEEEEESS--EEEEEEEEEEETTEEEEEEE--EEESS-SEEEEEEEEEEEESSPPSEEEEEEEEEEEEESS--SEEEEE-S-EEEEEEEE-----

Nearest PDB structures (foldseek):
  7vrp-assembly1_L  TM=4.423E-01  e=9.913E-04  Infectious bursal disease virus
  4msv-assembly1_A  TM=5.362E-01  e=1.353E-02  Homo sapiens
  7ta6-assembly1_A  TM=4.856E-01  e=8.751E-03  Homo sapiens
  6ooz-assembly1_C  TM=4.146E-01  e=5.661E-03  Homo sapiens
  4mxv-assembly1_D  TM=4.856E-01  e=3.806E-02  Homo sapiens

Sequence (282 aa):
MLTEFDGSVTPAPITITEPPADPVTLGTVRLFIDDLTDRVLLQATIPWRIDLEDETGLFGPIFRILRNGDPIFEAIDTLQITDGFCFNRITSITFLDENPPLGVVTYTLTALRFCSEGGPFTVSTSAATTFTASEIEGNTPMLTEFDGSVTPAPITITEPPADPVTLGTVRLFIDDLTDRVLLQATIPWRIDLEDETGLFGPIFRILRNGDPIFEAIDTLQITDGFCFNRITSITFLDENPPLGVVTYTLTALRFCSEGGPFTVSTSAATTFTASEIEGNTP